Protein AF-A0A962S0R4-F1 (afdb_monomer)

Sequence (358 aa):
MTGMPSMLESCFTFRRIGAVIPLLILSFFHATGAAAAACLVPVAPTDLSACEQELQQNPRDIRLRRALTEALIGLGKRREAIKLLEAGLKLHPEDEQMQEMLKLQRSFLEEKAWAEKQRLSREESVTEKSDPRIRLNVIRCTKLKGEAALEACDEGLAALPGDVDLVLGKAEALLDMNRIVEAILLLREARASHASNTQFAEMVGRAEAKRKLLSGQCFTRRGAEALKACDIALLKGAADELRIQRRRADLLFEQNRAAEALAAHKAARRLKSAKTGADDGEVEESAVRERSAEAAAAPPKVAVAEPTPAKPAETVSEAESRIDGGQAKRGANAAAPSPVTAQVTRYSNAPLRPGITY

Secondary structure (DSSP, 8-state):
-------------------------------HHHHHHHHTSSS--S--HHHHHHHHHSTT-HHHHHHHHHHHHHTT-HHHHHHHHHHHHTT-TT-HHHHHHHHHHHHHHHHHHHHHHHHHHHHHT--GGG-HHHHHHHHHHHHS-THHHHHHHHHHHHHSTT-HHHHHHHHHHHHHTT-HHHHHHHHHHHHHH-TT-HHHHHHHHHHHHHHHHHHHHHHHS-HHHHHHHHHHH--TT-TTHHHHHHHHHHHHHHTT-HHHHHHHHHHHHHHHHHHHT----STTHHHHHHHHHHHHHSPP----PPPPPPP---------------------------------PPPPPPPPPTT---

Structure (mmCIF, N/CA/C/O backbone):
data_AF-A0A962S0R4-F1
#
_entry.id   AF-A0A962S0R4-F1
#
loop_
_atom_site.group_PDB
_atom_site.id
_atom_site.type_symbol
_atom_site.label_atom_id
_atom_site.label_alt_id
_atom_site.label_comp_id
_atom_site.label_asym_id
_atom_site.label_entity_id
_atom_site.label_seq_id
_atom_site.pdbx_PDB_ins_code
_atom_site.Cartn_x
_atom_site.Cartn_y
_atom_site.Cartn_z
_atom_site.occupancy
_atom_site.B_iso_or_equiv
_atom_site.auth_seq_id
_atom_site.auth_comp_id
_atom_site.auth_asym_id
_atom_site.auth_atom_id
_atom_site.pdbx_PDB_model_num
ATOM 1 N N . MET A 1 1 ? -89.971 -22.989 11.846 1.00 37.84 1 MET A N 1
ATOM 2 C CA . MET A 1 1 ? -89.788 -24.358 12.365 1.00 37.84 1 MET A CA 1
ATOM 3 C C . MET A 1 1 ? -89.361 -24.233 13.817 1.00 37.84 1 MET A C 1
ATOM 5 O O . MET A 1 1 ? -88.323 -23.638 14.048 1.00 37.84 1 MET A O 1
ATOM 9 N N . THR A 1 2 ? -90.242 -24.686 14.723 1.00 38.88 2 THR A N 1
ATOM 10 C CA . THR A 1 2 ? -90.012 -25.143 16.118 1.00 38.88 2 THR A CA 1
ATOM 11 C C . THR A 1 2 ? -89.135 -24.280 17.044 1.00 38.88 2 THR A C 1
ATOM 13 O O . THR A 1 2 ? -87.949 -24.140 16.799 1.00 38.88 2 THR A O 1
ATOM 16 N N . GLY A 1 3 ? -89.575 -23.747 18.184 1.00 35.06 3 GLY A N 1
ATOM 17 C CA . GLY A 1 3 ? -90.828 -23.848 18.928 1.00 35.06 3 GLY A CA 1
ATOM 18 C C . GLY A 1 3 ? -90.666 -23.089 20.262 1.00 35.06 3 GLY A C 1
ATOM 19 O O . GLY A 1 3 ? -89.616 -23.168 20.892 1.00 35.06 3 GLY A O 1
ATOM 20 N N . MET A 1 4 ? -91.691 -22.325 20.649 1.00 40.31 4 MET A N 1
ATOM 21 C CA . MET A 1 4 ? -91.996 -21.929 22.042 1.00 40.31 4 MET A CA 1
ATOM 22 C C . MET A 1 4 ? -92.458 -23.174 22.852 1.00 40.31 4 MET A C 1
ATOM 24 O O . MET A 1 4 ? -92.535 -24.235 22.222 1.00 40.31 4 MET A O 1
ATOM 28 N N . PRO A 1 5 ? -92.896 -23.124 24.142 1.00 56.38 5 PRO A N 1
ATOM 29 C CA . PRO A 1 5 ? -93.051 -22.030 25.142 1.00 56.38 5 PRO A CA 1
ATOM 30 C C . PRO A 1 5 ? -92.446 -22.433 26.531 1.00 56.38 5 PRO A C 1
ATOM 32 O O . PRO A 1 5 ? -91.819 -23.479 26.634 1.00 56.38 5 PRO A O 1
ATOM 35 N N . SER A 1 6 ? -92.504 -21.716 27.666 1.00 37.28 6 SER A N 1
ATOM 36 C CA . SER A 1 6 ? -93.664 -21.352 28.524 1.00 37.28 6 SER A CA 1
ATOM 37 C C . SER A 1 6 ? -93.079 -20.671 29.790 1.00 37.28 6 SER A C 1
ATOM 39 O O . SER A 1 6 ? -92.102 -21.183 30.326 1.00 37.28 6 SER A O 1
ATOM 41 N N . MET A 1 7 ? -93.430 -19.439 30.184 1.00 36.84 7 MET A N 1
ATOM 42 C CA . MET A 1 7 ? -94.617 -19.006 30.957 1.00 36.84 7 MET A CA 1
ATOM 43 C C . MET A 1 7 ? -94.772 -19.663 32.344 1.00 36.84 7 MET A C 1
ATOM 45 O O . MET A 1 7 ? -94.983 -20.870 32.410 1.00 36.84 7 MET A O 1
ATOM 49 N N . LEU A 1 8 ? -94.718 -18.823 33.397 1.00 40.09 8 LEU A N 1
ATOM 50 C CA . LEU A 1 8 ? -95.584 -18.728 34.604 1.00 40.09 8 LEU A CA 1
ATOM 51 C C . LEU A 1 8 ? -94.760 -18.136 35.772 1.00 40.09 8 LEU A C 1
ATOM 53 O O . LEU A 1 8 ? -93.790 -18.731 36.225 1.00 40.09 8 LEU A O 1
ATOM 57 N N . GLU A 1 9 ? -94.923 -16.856 36.121 1.00 36.78 9 GLU A N 1
ATOM 58 C CA . GLU A 1 9 ? -95.902 -16.344 37.106 1.00 36.78 9 GLU A CA 1
ATOM 59 C C . GLU A 1 9 ? -95.978 -17.161 38.403 1.00 36.78 9 GLU A C 1
ATOM 61 O O . GLU A 1 9 ? -96.514 -18.265 38.410 1.00 36.78 9 GLU A O 1
ATOM 66 N N . SER A 1 10 ? -95.565 -16.564 39.529 1.00 39.22 10 SER A N 1
ATOM 67 C CA . SER A 1 10 ? -96.501 -16.238 40.620 1.00 39.22 10 SER A CA 1
ATOM 68 C C . SER A 1 10 ? -95.822 -15.580 41.823 1.00 39.22 10 SER A C 1
ATOM 70 O O . SER A 1 10 ? -94.765 -15.988 42.299 1.00 39.22 10 SER A O 1
ATOM 72 N N . CYS A 1 11 ? -96.505 -14.544 42.304 1.00 39.56 11 CYS A N 1
ATOM 73 C CA . CYS A 1 11 ? -96.307 -13.793 43.532 1.00 39.56 11 CYS A CA 1
ATOM 74 C C . CYS A 1 11 ? -96.209 -14.662 44.794 1.00 39.56 11 CYS A C 1
ATOM 76 O O . CYS A 1 11 ? -96.983 -15.599 44.942 1.00 39.56 11 CYS A O 1
ATOM 78 N N . PHE A 1 12 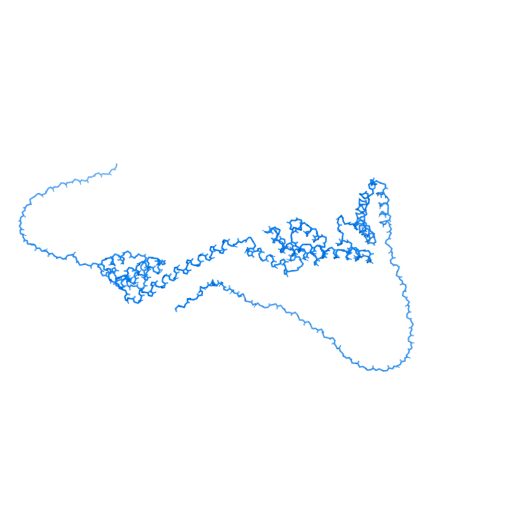? -95.435 -14.214 45.789 1.00 39.41 12 PHE A N 1
ATOM 79 C CA . PHE A 1 12 ? -95.902 -14.225 47.181 1.00 39.41 12 PHE A CA 1
ATOM 80 C C . PHE A 1 12 ? -95.287 -13.067 47.980 1.00 39.41 12 PHE A C 1
ATOM 82 O O . PHE A 1 12 ? -94.076 -12.933 48.133 1.00 39.41 12 PHE A O 1
ATOM 89 N N . THR A 1 13 ? -96.174 -12.205 48.463 1.00 40.22 13 THR A N 1
ATOM 90 C CA . THR A 1 13 ? -95.955 -11.132 49.438 1.00 40.22 13 THR A CA 1
ATOM 91 C C . THR A 1 13 ? -96.121 -11.649 50.877 1.00 40.22 13 THR A C 1
ATOM 93 O O . THR A 1 13 ? -96.712 -12.705 51.072 1.00 40.22 13 THR A O 1
ATOM 96 N N . PHE A 1 14 ? -95.740 -10.806 51.854 1.00 36.41 14 PHE A N 1
ATOM 97 C CA . PHE A 1 14 ? -95.964 -10.854 53.323 1.00 36.41 14 PHE A CA 1
ATOM 98 C C . PHE A 1 14 ? -94.894 -11.593 54.161 1.00 36.41 14 PHE A C 1
ATOM 100 O O . PHE A 1 14 ? -94.702 -12.787 54.008 1.00 36.41 14 PHE A O 1
ATOM 107 N N . ARG A 1 15 ? -94.061 -10.932 54.991 1.00 35.50 15 ARG A N 1
ATOM 108 C CA . ARG A 1 15 ? -94.265 -10.064 56.193 1.00 35.50 15 ARG A CA 1
ATOM 109 C C . ARG A 1 15 ? -94.277 -10.864 57.509 1.00 35.50 15 ARG A C 1
ATOM 111 O O . ARG A 1 15 ? -95.266 -11.526 57.793 1.00 35.50 15 ARG A O 1
ATOM 118 N N . ARG A 1 16 ? -93.243 -10.656 58.347 1.00 38.72 16 ARG A N 1
ATOM 119 C CA . ARG A 1 16 ? -93.225 -10.476 59.834 1.00 38.72 16 ARG A CA 1
ATOM 120 C C . ARG A 1 16 ? -91.766 -10.597 60.323 1.00 38.72 16 ARG A C 1
ATOM 122 O O . ARG A 1 16 ? -91.127 -11.598 60.054 1.00 38.72 16 ARG A O 1
ATOM 129 N N . ILE A 1 17 ? -91.117 -9.506 60.746 1.00 42.06 17 ILE A N 1
ATOM 130 C CA . ILE A 1 17 ? -90.993 -8.997 62.133 1.00 42.06 17 ILE A CA 1
ATOM 131 C C . ILE A 1 17 ? -90.463 -10.053 63.118 1.00 42.06 17 ILE A C 1
ATOM 133 O O . ILE A 1 17 ? -91.201 -10.969 63.468 1.00 42.06 17 ILE A O 1
ATOM 137 N N . GLY A 1 18 ? -89.257 -9.824 63.657 1.00 33.34 18 GLY A N 1
ATOM 138 C CA . GLY A 1 18 ? -88.842 -10.369 64.954 1.00 33.34 18 GLY A CA 1
ATOM 139 C C . GLY A 1 18 ? -87.328 -10.503 65.174 1.00 33.34 18 GLY A C 1
ATOM 140 O O . GLY A 1 18 ? -86.702 -11.328 64.530 1.00 33.34 18 GLY A O 1
ATOM 141 N N . ALA A 1 19 ? -86.817 -9.767 66.171 1.00 39.19 19 ALA A N 1
ATOM 142 C CA . ALA A 1 19 ? -85.624 -10.047 66.995 1.00 39.19 19 ALA A CA 1
ATOM 143 C C . ALA A 1 19 ? -84.208 -9.631 66.514 1.00 39.19 19 ALA A C 1
ATOM 145 O O . ALA A 1 19 ? -83.465 -10.384 65.899 1.00 39.19 19 ALA A O 1
ATOM 146 N N . VAL A 1 20 ? -83.843 -8.395 66.888 1.00 41.50 20 VAL A N 1
ATOM 147 C CA . VAL A 1 20 ? -82.690 -7.988 67.732 1.00 41.50 20 VAL A CA 1
ATOM 148 C C . VAL A 1 20 ? -81.574 -9.034 67.964 1.00 41.50 20 VAL A C 1
ATOM 150 O O . VAL A 1 20 ? -81.829 -10.063 68.578 1.00 41.50 20 VAL A O 1
ATOM 153 N N . ILE A 1 21 ? -80.325 -8.705 67.594 1.00 46.06 21 ILE A N 1
ATOM 154 C CA . ILE A 1 21 ? -79.133 -8.491 68.465 1.00 46.06 21 ILE A CA 1
ATOM 155 C C . ILE A 1 21 ? -77.875 -8.343 67.566 1.00 46.06 21 ILE A C 1
ATOM 157 O O . ILE A 1 21 ? -77.741 -9.078 66.588 1.00 46.06 21 ILE A O 1
ATOM 161 N N . PRO A 1 22 ? -76.964 -7.386 67.850 1.00 53.72 22 PRO A N 1
ATOM 162 C CA . PRO A 1 22 ? -75.839 -7.037 66.986 1.00 53.72 22 PRO A CA 1
ATOM 163 C C . PRO A 1 22 ? -74.584 -7.861 67.315 1.00 53.72 22 PRO A C 1
ATOM 165 O O . PRO A 1 22 ? -74.306 -8.123 68.484 1.00 53.72 22 PRO A O 1
ATOM 168 N N . LEU A 1 23 ? -73.776 -8.196 66.305 1.00 41.12 23 LEU A N 1
ATOM 169 C CA . LEU A 1 23 ? -72.390 -8.613 66.522 1.00 41.12 23 LEU A CA 1
ATOM 170 C C . LEU A 1 23 ? -71.462 -7.852 65.574 1.00 41.12 23 LEU A C 1
ATOM 172 O O . LEU A 1 23 ? -71.378 -8.084 64.372 1.00 41.12 23 LEU A O 1
ATOM 176 N N . LEU A 1 24 ? -70.840 -6.861 66.189 1.00 42.31 24 LEU A N 1
ATOM 177 C CA . LEU A 1 24 ? -69.712 -6.075 65.738 1.00 42.31 24 LEU A CA 1
ATOM 178 C C . LEU A 1 24 ? -68.465 -6.984 65.635 1.00 42.31 24 LEU A C 1
ATOM 180 O O . LEU A 1 24 ? -68.287 -7.860 66.477 1.00 42.31 24 LEU A O 1
ATOM 184 N N . ILE A 1 25 ? -67.572 -6.638 64.695 1.00 44.31 25 ILE A N 1
ATOM 185 C CA . ILE A 1 25 ? -66.098 -6.759 64.777 1.00 44.31 25 ILE A CA 1
ATOM 186 C C . ILE A 1 25 ? -65.415 -7.970 64.084 1.00 44.31 25 ILE A C 1
ATOM 188 O O . ILE A 1 25 ? -65.692 -9.132 64.353 1.00 44.31 25 ILE A O 1
ATOM 192 N N . LEU A 1 26 ? -64.402 -7.598 63.276 1.00 43.16 26 LEU A N 1
ATOM 193 C CA . LEU A 1 26 ? -63.237 -8.347 62.759 1.00 43.16 26 LEU A CA 1
ATOM 194 C C . LEU A 1 26 ? -63.394 -9.231 61.509 1.00 43.16 26 LEU A C 1
ATOM 196 O O . LEU A 1 26 ? -63.231 -10.444 61.546 1.00 43.16 26 LEU A O 1
ATOM 200 N N . SER A 1 27 ? -63.461 -8.579 60.348 1.00 39.69 27 SER A N 1
ATOM 201 C CA . SER A 1 27 ? -62.876 -9.107 59.104 1.00 39.69 27 SER A CA 1
ATOM 202 C C . SER A 1 27 ? -61.879 -8.108 58.499 1.00 39.69 27 SER A C 1
ATOM 204 O O . SER A 1 27 ? -61.962 -7.736 57.335 1.00 39.69 27 SER A O 1
ATOM 206 N N . PHE A 1 28 ? -60.931 -7.665 59.331 1.00 41.88 28 PHE A N 1
ATOM 207 C CA . PHE A 1 28 ? -59.670 -7.023 58.933 1.00 41.88 28 PHE A CA 1
ATOM 208 C C . PHE A 1 28 ? -58.510 -7.834 59.537 1.00 41.88 28 PHE A C 1
ATOM 210 O O . PHE A 1 28 ? -57.736 -7.363 60.364 1.00 41.88 28 PHE A O 1
ATOM 217 N N . PHE A 1 29 ? -58.419 -9.111 59.166 1.00 37.59 29 PHE A N 1
ATOM 218 C CA . PHE A 1 29 ? -57.223 -9.920 59.401 1.00 37.59 29 PHE A CA 1
ATOM 219 C C . PHE A 1 29 ? -56.475 -10.085 58.074 1.00 37.59 29 PHE A C 1
ATOM 221 O O . PHE A 1 29 ? -56.687 -11.022 57.316 1.00 37.59 29 PHE A O 1
ATOM 228 N N . HIS A 1 30 ? -55.677 -9.057 57.781 1.00 41.19 30 HIS A N 1
ATOM 229 C CA . HIS A 1 30 ? -54.310 -9.112 57.262 1.00 41.19 30 HIS A CA 1
ATOM 230 C C . HIS A 1 30 ? -53.942 -10.280 56.328 1.00 41.19 30 HIS A C 1
ATOM 232 O O . HIS A 1 30 ? -53.403 -11.298 56.754 1.00 41.19 30 HIS A O 1
ATOM 238 N N . ALA A 1 31 ? -54.072 -10.039 55.021 1.00 38.47 31 ALA A N 1
ATOM 239 C CA . ALA A 1 31 ? -53.301 -10.728 53.981 1.00 38.47 31 ALA A CA 1
ATOM 240 C C . ALA A 1 31 ? -51.869 -10.150 53.817 1.00 38.47 31 ALA A C 1
ATOM 242 O O . ALA A 1 31 ? -51.233 -10.359 52.788 1.00 38.47 31 ALA A O 1
ATOM 243 N N . THR A 1 32 ? -51.343 -9.421 54.810 1.00 51.59 32 THR A N 1
ATOM 244 C CA . THR A 1 32 ? -50.041 -8.723 54.733 1.00 51.59 32 THR A CA 1
ATOM 245 C C . THR A 1 32 ? -48.830 -9.658 54.887 1.00 51.59 32 THR A C 1
ATOM 247 O O . THR A 1 32 ? -47.706 -9.284 54.579 1.00 51.59 32 THR A O 1
ATOM 250 N N . GLY A 1 33 ? -49.027 -10.918 55.299 1.00 50.91 33 GLY A N 1
ATOM 251 C CA . GLY A 1 33 ? -47.917 -11.863 55.501 1.00 50.91 33 GLY A CA 1
ATOM 252 C C . GLY A 1 33 ? -47.385 -12.537 54.228 1.00 50.91 33 GLY A C 1
ATOM 253 O O . GLY A 1 33 ? -46.192 -12.815 54.130 1.00 50.91 33 GLY A O 1
ATOM 254 N N . ALA A 1 34 ? -48.246 -12.809 53.240 1.00 54.06 34 ALA A N 1
ATOM 255 C CA . ALA A 1 34 ? -47.869 -13.610 52.068 1.00 54.06 34 ALA A CA 1
ATOM 256 C C . ALA A 1 34 ? -47.053 -12.813 51.034 1.00 54.06 34 ALA A C 1
ATOM 258 O O . ALA A 1 34 ? -46.120 -13.350 50.437 1.00 54.06 34 ALA A O 1
ATOM 259 N N . ALA A 1 35 ? -47.370 -11.526 50.859 1.00 53.50 35 ALA A N 1
ATOM 260 C CA . ALA A 1 35 ? -46.649 -10.633 49.953 1.00 53.50 35 ALA A CA 1
ATOM 261 C C . ALA A 1 35 ? -45.226 -10.344 50.457 1.00 53.50 35 ALA A C 1
ATOM 263 O O . ALA A 1 35 ? -44.274 -10.503 49.700 1.00 53.50 35 ALA A O 1
ATOM 264 N N . ALA A 1 36 ? -45.062 -10.027 51.749 1.00 53.00 36 ALA A N 1
ATOM 265 C CA . ALA A 1 36 ? -43.751 -9.820 52.369 1.00 53.00 36 ALA A CA 1
ATOM 266 C C . ALA A 1 36 ? -42.856 -11.068 52.268 1.00 53.00 36 ALA A C 1
ATOM 268 O O . ALA A 1 36 ? -41.662 -10.961 51.985 1.00 53.00 36 ALA A O 1
ATOM 269 N N . ALA A 1 37 ? -43.438 -12.262 52.441 1.00 61.69 37 ALA A N 1
ATOM 270 C CA . ALA A 1 37 ? -42.716 -13.523 52.320 1.00 61.69 37 ALA A CA 1
ATOM 271 C C . ALA A 1 37 ? -42.181 -13.757 50.899 1.00 61.69 37 ALA A C 1
ATOM 273 O O . ALA A 1 37 ? -41.051 -14.210 50.762 1.00 61.69 37 ALA A O 1
ATOM 274 N N . ALA A 1 38 ? -42.935 -13.400 49.853 1.00 63.91 38 ALA A N 1
ATOM 275 C CA . ALA A 1 38 ? -42.510 -13.565 48.459 1.00 63.91 38 ALA A CA 1
ATOM 276 C C . ALA A 1 38 ? -41.279 -12.714 48.099 1.00 63.91 38 ALA A C 1
ATOM 278 O O . ALA A 1 38 ? -40.468 -13.117 47.269 1.00 63.91 38 ALA A O 1
ATOM 279 N N . CYS A 1 39 ? -41.112 -11.565 48.755 1.00 63.72 39 CYS A N 1
ATOM 280 C CA . CYS A 1 39 ? -39.977 -10.666 48.551 1.00 63.72 39 CYS A CA 1
ATOM 281 C C . CYS A 1 39 ? -38.719 -11.121 49.298 1.00 63.72 39 CYS A C 1
ATOM 283 O O . CYS A 1 39 ? -37.629 -10.697 48.946 1.00 63.72 39 CYS A O 1
ATOM 285 N N . LEU A 1 40 ? -38.864 -11.962 50.328 1.00 66.94 40 LEU A N 1
ATOM 286 C CA . LEU A 1 40 ? -37.775 -12.465 51.175 1.00 66.94 40 LEU A CA 1
ATOM 287 C C . LEU A 1 40 ? -37.187 -13.797 50.667 1.00 66.94 40 LEU A C 1
ATOM 289 O O . LEU A 1 40 ? -36.303 -14.367 51.308 1.00 66.94 40 LEU A O 1
ATOM 293 N N . VAL A 1 41 ? -37.678 -14.308 49.533 1.00 66.50 41 VAL A N 1
ATOM 294 C CA . VAL A 1 41 ? -37.184 -15.531 48.885 1.00 66.50 41 VAL A CA 1
ATOM 295 C C . VAL A 1 41 ? -36.052 -15.170 47.907 1.00 66.50 41 VAL A C 1
ATOM 297 O O . VAL A 1 41 ? -36.153 -14.171 47.200 1.00 66.50 41 VAL A O 1
ATOM 300 N N . PRO A 1 42 ? -34.983 -15.986 47.802 1.00 55.66 42 PRO A N 1
ATOM 301 C CA . PRO A 1 42 ? -33.803 -15.691 46.976 1.00 55.66 42 PRO A CA 1
ATOM 302 C C . PRO A 1 42 ? -34.044 -15.613 45.457 1.00 55.66 42 PRO A C 1
ATOM 304 O O . PRO A 1 42 ? -33.137 -15.235 44.718 1.00 55.66 42 PRO A O 1
ATOM 307 N N . VAL A 1 43 ? -35.238 -15.964 44.967 1.00 58.41 43 VAL A N 1
ATOM 308 C CA . VAL A 1 43 ? -35.616 -15.790 43.559 1.00 58.41 43 VAL A CA 1
ATOM 309 C C . VAL A 1 43 ? -36.552 -14.596 43.466 1.00 58.41 43 VAL A C 1
ATOM 311 O O . VAL A 1 43 ? -37.714 -14.678 43.858 1.00 58.41 43 VAL A O 1
ATOM 314 N N . ALA A 1 44 ? -36.027 -13.490 42.945 1.00 59.09 44 ALA A N 1
ATOM 315 C CA . ALA A 1 44 ? -36.781 -12.262 42.755 1.00 59.09 44 ALA A CA 1
ATOM 316 C C . ALA A 1 44 ? -38.011 -12.507 41.857 1.00 59.09 44 ALA A C 1
ATOM 318 O O . ALA A 1 44 ? -37.845 -13.003 40.735 1.00 59.09 44 ALA A O 1
ATOM 319 N N . PRO A 1 45 ? -39.231 -12.157 42.299 1.00 66.38 45 PRO A N 1
ATOM 320 C CA . PRO A 1 45 ? -40.390 -12.193 41.422 1.00 66.38 45 PRO A CA 1
ATOM 321 C C . PRO A 1 45 ? -40.220 -11.163 40.293 1.00 66.38 45 PRO A C 1
ATOM 323 O O . PRO A 1 45 ? -39.609 -10.108 40.469 1.00 66.38 45 PRO A O 1
ATOM 326 N N . THR A 1 46 ? -40.742 -11.473 39.104 1.00 67.44 46 THR A N 1
ATOM 327 C CA . THR A 1 46 ? -40.703 -10.565 37.941 1.00 67.44 46 THR A CA 1
ATOM 328 C C . THR A 1 46 ? -41.549 -9.310 38.153 1.00 67.44 46 THR A C 1
ATOM 330 O O . THR A 1 46 ? -41.260 -8.267 37.564 1.00 67.44 46 THR A O 1
ATOM 333 N N . ASP A 1 47 ? -42.567 -9.410 39.006 1.00 80.81 47 ASP A N 1
ATOM 334 C CA . ASP A 1 47 ? -43.388 -8.305 39.480 1.00 80.81 47 ASP A CA 1
ATOM 335 C C . ASP A 1 47 ? -43.081 -8.027 40.956 1.00 80.81 47 ASP A C 1
ATOM 337 O O . ASP A 1 47 ? -43.198 -8.904 41.812 1.00 80.81 47 ASP A O 1
ATOM 341 N N . LEU A 1 48 ? -42.669 -6.791 41.236 1.00 85.62 48 LEU A N 1
ATOM 342 C CA . LEU A 1 48 ? -42.281 -6.317 42.562 1.00 85.62 48 LEU A CA 1
ATOM 343 C C . LEU A 1 48 ? -43.348 -5.419 43.205 1.00 85.62 48 LEU A C 1
ATOM 345 O O . LEU A 1 48 ? -43.149 -4.950 44.323 1.00 85.62 48 LEU A O 1
ATOM 349 N N . SER A 1 49 ? -44.489 -5.207 42.542 1.00 84.88 49 SER A N 1
ATOM 350 C CA . SER A 1 49 ? -45.550 -4.293 42.986 1.00 84.88 49 SER A CA 1
ATOM 351 C C . SER A 1 49 ? -46.078 -4.610 44.390 1.00 84.88 49 SER A C 1
ATOM 353 O O . SER A 1 49 ? -46.269 -3.705 45.201 1.00 84.88 49 SER A O 1
ATOM 355 N N . ALA A 1 50 ? -46.237 -5.893 44.725 1.00 83.75 50 ALA A N 1
ATOM 356 C CA . ALA A 1 50 ? -46.665 -6.326 46.055 1.00 83.75 50 ALA A CA 1
ATOM 357 C C . ALA A 1 50 ? -45.627 -5.984 47.145 1.00 83.75 50 ALA A C 1
ATOM 359 O O . ALA A 1 50 ? -45.992 -5.543 48.234 1.00 83.75 50 ALA A O 1
ATOM 360 N N . CYS A 1 51 ? -44.333 -6.122 46.834 1.00 85.38 51 CYS A N 1
ATOM 361 C CA . CYS A 1 51 ? -43.230 -5.742 47.720 1.00 85.38 51 CYS A CA 1
ATOM 362 C C . CYS A 1 51 ? -43.162 -4.225 47.922 1.00 85.38 51 CYS A C 1
ATOM 364 O O . CYS A 1 51 ? -42.928 -3.745 49.030 1.00 85.38 51 CYS A O 1
ATOM 366 N N . GLU A 1 52 ? -43.365 -3.464 46.845 1.00 89.12 52 GLU A N 1
ATOM 367 C CA . GLU A 1 52 ? -43.398 -2.003 46.872 1.00 89.12 52 GLU A CA 1
ATOM 368 C C . GLU A 1 52 ? -44.568 -1.491 47.715 1.00 89.12 52 GLU A C 1
ATOM 370 O O . GLU A 1 52 ? -44.387 -0.592 48.536 1.00 89.12 52 GLU A O 1
ATOM 375 N N . GLN A 1 53 ? -45.753 -2.084 47.553 1.00 89.06 53 GLN A N 1
ATOM 376 C CA . GLN A 1 53 ? -46.948 -1.723 48.310 1.00 89.06 53 GLN A CA 1
ATOM 377 C C . GLN A 1 53 ? -46.797 -2.040 49.802 1.00 89.06 53 GLN A C 1
ATOM 379 O O . GLN A 1 53 ? -47.160 -1.219 50.644 1.00 89.06 53 GLN A O 1
ATOM 384 N N . GLU A 1 54 ? -46.225 -3.192 50.147 1.00 86.75 54 GLU A N 1
ATOM 385 C CA . GLU A 1 54 ? -45.947 -3.546 51.541 1.00 86.75 54 GLU A CA 1
ATOM 386 C C . GLU A 1 54 ? -44.919 -2.587 52.162 1.00 86.75 54 GLU A C 1
ATOM 388 O O . GLU A 1 54 ? -45.104 -2.094 53.275 1.00 86.75 54 GLU A O 1
ATOM 393 N N . LEU A 1 55 ? -43.875 -2.217 51.416 1.00 89.56 55 LEU A N 1
ATOM 394 C CA . LEU A 1 55 ? -42.889 -1.249 51.892 1.00 89.56 55 LEU A CA 1
ATOM 395 C C . LEU A 1 55 ? -43.477 0.164 52.049 1.00 89.56 55 LEU A C 1
ATOM 397 O O . LEU A 1 55 ? -43.011 0.926 52.892 1.00 89.56 55 LEU A O 1
ATOM 401 N N . GLN A 1 56 ? -44.505 0.534 51.280 1.00 89.31 56 GLN A N 1
ATOM 402 C CA . GLN A 1 56 ? -45.244 1.783 51.504 1.00 89.31 56 GLN A CA 1
ATOM 403 C C . GLN A 1 56 ? -46.030 1.757 52.819 1.00 89.31 56 GLN A C 1
ATOM 405 O O . GLN A 1 56 ? -46.091 2.776 53.507 1.00 89.31 56 GLN A O 1
ATOM 410 N N . GLN A 1 57 ? -46.608 0.607 53.177 1.00 89.81 57 GLN A N 1
ATOM 411 C CA . GLN A 1 57 ? -47.320 0.425 54.446 1.00 89.81 57 GLN A CA 1
ATOM 412 C C . GLN A 1 57 ? -46.352 0.392 55.633 1.00 89.81 57 GLN A C 1
ATOM 414 O O . GLN A 1 57 ? -46.652 0.958 56.683 1.00 89.81 57 GLN A O 1
ATOM 419 N N . ASN A 1 58 ? -45.161 -0.182 55.437 1.00 87.62 58 ASN A N 1
ATOM 420 C CA . ASN A 1 58 ? -44.121 -0.320 56.453 1.00 87.62 58 ASN A CA 1
ATOM 421 C C . ASN A 1 58 ? -42.766 0.281 56.002 1.00 87.62 58 ASN A C 1
ATOM 423 O O . ASN A 1 58 ? -41.796 -0.454 55.806 1.00 87.62 58 ASN A O 1
ATOM 427 N N . PRO A 1 59 ? -42.618 1.624 55.902 1.00 88.75 59 PRO A N 1
ATOM 428 C CA . PRO A 1 59 ? -41.435 2.260 55.294 1.00 88.75 59 PRO A CA 1
ATOM 429 C C . PRO A 1 59 ? -40.097 1.981 55.986 1.00 88.75 59 PRO A C 1
ATOM 431 O O . PRO A 1 59 ? -39.039 2.116 55.359 1.00 88.75 59 PRO A O 1
ATOM 434 N N . ARG A 1 60 ? -40.146 1.625 57.276 1.00 89.38 60 ARG A N 1
ATOM 435 C CA . ARG A 1 60 ? -38.982 1.321 58.119 1.00 89.38 60 ARG A CA 1
ATOM 436 C C . ARG A 1 60 ? -38.568 -0.153 58.088 1.00 89.38 60 ARG A C 1
ATOM 438 O O . ARG A 1 60 ? -37.567 -0.469 58.727 1.00 89.38 60 ARG A O 1
ATOM 445 N N . ASP A 1 61 ? -39.269 -1.032 57.368 1.00 90.00 61 ASP A N 1
ATOM 446 C CA . ASP A 1 61 ? -38.848 -2.430 57.234 1.00 90.00 61 ASP A CA 1
ATOM 447 C C . ASP A 1 61 ? -37.563 -2.531 56.399 1.00 90.00 61 ASP A C 1
ATOM 449 O O . ASP A 1 61 ? -37.548 -2.410 55.170 1.00 90.00 61 ASP A O 1
ATOM 453 N N . ILE A 1 62 ? -36.455 -2.738 57.107 1.00 87.94 62 ILE A N 1
ATOM 454 C CA . ILE A 1 62 ? -35.117 -2.786 56.527 1.00 87.94 62 ILE A CA 1
ATOM 455 C C . ILE A 1 62 ? -34.870 -4.078 55.743 1.00 87.94 62 ILE A C 1
ATOM 457 O O . ILE A 1 62 ? -34.161 -4.067 54.735 1.00 87.94 62 ILE A O 1
ATOM 461 N N . ARG A 1 63 ? -35.488 -5.190 56.167 1.00 88.31 63 ARG A N 1
ATOM 462 C CA . ARG A 1 63 ? -35.320 -6.502 55.530 1.00 88.31 63 ARG A CA 1
ATOM 463 C C . ARG A 1 63 ? -36.036 -6.519 54.192 1.00 88.31 63 ARG A C 1
ATOM 465 O O . ARG A 1 63 ? -35.432 -6.885 53.186 1.00 88.31 63 ARG A O 1
ATOM 472 N N . LEU A 1 64 ? -37.282 -6.049 54.175 1.00 88.38 64 LEU A N 1
ATOM 473 C CA . LEU A 1 64 ? -38.068 -5.936 52.952 1.00 88.38 64 LEU A CA 1
ATOM 474 C C . LEU A 1 64 ? -37.405 -4.988 51.946 1.00 88.38 64 LEU A C 1
ATOM 476 O O . LEU A 1 64 ? -37.288 -5.315 50.766 1.00 88.38 64 LEU A O 1
ATOM 480 N N . ARG A 1 65 ? -36.905 -3.837 52.410 1.00 91.56 65 ARG A N 1
ATOM 481 C CA . ARG A 1 65 ? -36.211 -2.871 51.549 1.00 91.56 65 ARG A CA 1
ATOM 482 C C . ARG A 1 65 ? -34.963 -3.457 50.896 1.00 91.56 65 ARG A C 1
ATOM 484 O O . ARG A 1 65 ? -34.739 -3.234 49.704 1.00 91.56 65 ARG A O 1
ATOM 491 N N . ARG A 1 66 ? -34.149 -4.195 51.653 1.00 89.69 66 ARG A N 1
ATOM 492 C CA . ARG A 1 66 ? -32.957 -4.863 51.117 1.00 89.69 66 ARG A CA 1
ATOM 493 C C . ARG A 1 66 ? -33.320 -5.921 50.086 1.00 89.69 66 ARG A C 1
ATOM 495 O O . ARG A 1 66 ? -32.774 -5.887 48.990 1.00 89.69 66 ARG A O 1
ATOM 502 N N . ALA A 1 67 ? -34.285 -6.780 50.394 1.00 88.88 67 ALA A N 1
ATOM 503 C CA . ALA A 1 67 ? -34.685 -7.845 49.484 1.00 88.88 67 ALA A CA 1
ATOM 504 C C . ALA A 1 67 ? -35.283 -7.291 48.174 1.00 88.88 67 ALA A C 1
ATOM 506 O O . ALA A 1 67 ? -34.921 -7.723 47.081 1.00 88.88 67 ALA A O 1
ATOM 507 N N . LEU A 1 68 ? -36.092 -6.227 48.259 1.00 90.38 68 LEU A N 1
ATOM 508 C CA . LEU A 1 68 ? -36.580 -5.498 47.085 1.00 90.38 68 LEU A CA 1
ATOM 509 C C . LEU A 1 68 ? -35.436 -4.846 46.287 1.00 90.38 68 LEU A C 1
ATOM 511 O O . LEU A 1 68 ? -35.442 -4.855 45.057 1.00 90.38 68 LEU A O 1
ATOM 515 N N . THR A 1 69 ? -34.425 -4.304 46.969 1.00 92.31 69 THR A N 1
ATOM 516 C CA . THR A 1 69 ? -33.234 -3.749 46.313 1.00 92.31 69 THR A CA 1
ATOM 517 C C . THR A 1 69 ? -32.464 -4.830 45.552 1.00 92.31 69 THR A C 1
ATOM 519 O O . THR A 1 69 ? -32.102 -4.620 44.395 1.00 92.31 69 THR A O 1
ATOM 522 N N . GLU A 1 70 ? -32.223 -5.986 46.170 1.00 90.81 70 GLU A N 1
ATOM 523 C CA . GLU A 1 70 ? -31.553 -7.131 45.543 1.00 90.81 70 GLU A CA 1
ATOM 524 C C . GLU A 1 70 ? -32.333 -7.626 44.318 1.00 90.81 70 GLU A C 1
ATOM 526 O O . GLU A 1 70 ? -31.741 -7.839 43.256 1.00 90.81 70 GLU A O 1
ATOM 531 N N . ALA A 1 71 ? -33.663 -7.691 44.413 1.00 89.31 71 ALA A N 1
ATOM 532 C CA . ALA A 1 71 ? -34.532 -8.022 43.291 1.00 89.31 71 ALA A CA 1
ATOM 533 C C . ALA A 1 71 ? -34.418 -7.014 42.134 1.00 89.31 71 ALA A C 1
ATOM 535 O O . ALA A 1 71 ? -34.228 -7.406 40.981 1.00 89.31 71 ALA A O 1
ATOM 536 N N . LEU A 1 72 ? -34.447 -5.709 42.424 1.00 91.38 72 LEU A N 1
ATOM 537 C CA . LEU A 1 72 ? -34.255 -4.660 41.416 1.00 91.38 72 LEU A CA 1
ATOM 538 C C . LEU A 1 72 ? -32.873 -4.745 40.752 1.00 91.38 72 LEU A C 1
ATOM 540 O O . LEU A 1 72 ? -32.754 -4.533 39.543 1.00 91.38 72 LEU A O 1
ATOM 544 N N . ILE A 1 73 ? -31.827 -5.076 41.515 1.00 91.12 73 ILE A N 1
ATOM 545 C CA . ILE A 1 73 ? -30.478 -5.306 40.980 1.00 91.12 73 ILE A CA 1
ATOM 546 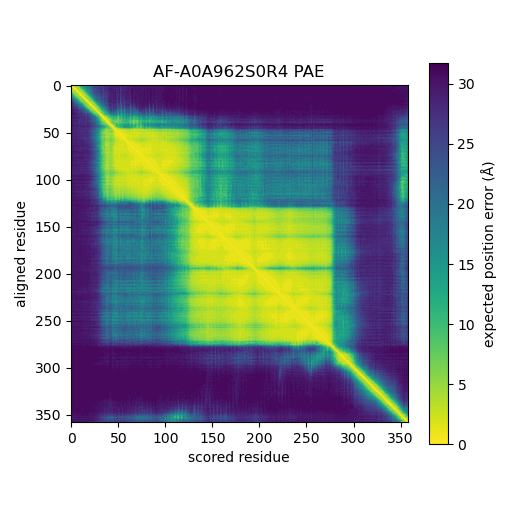C C . ILE A 1 73 ? -30.474 -6.523 40.046 1.00 91.12 73 ILE A C 1
ATOM 548 O O . ILE A 1 73 ? -29.930 -6.422 38.943 1.00 91.12 73 ILE A O 1
ATOM 552 N N . GLY A 1 74 ? -31.102 -7.632 40.452 1.00 88.31 74 GLY A N 1
ATOM 553 C CA . GLY A 1 74 ? -31.235 -8.854 39.652 1.00 88.31 74 GLY A CA 1
ATOM 554 C C . GLY A 1 74 ? -31.986 -8.637 38.334 1.00 88.31 74 GLY A C 1
ATOM 555 O O . GLY A 1 74 ? -31.591 -9.175 37.304 1.00 88.31 74 GLY A O 1
ATOM 556 N N . LEU A 1 75 ? -32.995 -7.761 38.332 1.00 89.38 75 LEU A N 1
ATOM 557 C CA . LEU A 1 75 ? -33.728 -7.335 37.131 1.00 89.38 75 LEU A CA 1
ATOM 558 C C . LEU A 1 75 ? -32.981 -6.279 36.288 1.00 89.38 75 LEU A C 1
ATOM 560 O O . LEU A 1 75 ? -33.510 -5.788 35.292 1.00 89.38 75 LEU A O 1
ATOM 564 N N . GLY A 1 76 ? -31.771 -5.870 36.684 1.00 90.44 76 GLY A N 1
ATOM 565 C CA . GLY A 1 76 ? -30.983 -4.842 35.994 1.00 90.44 76 GLY A CA 1
ATOM 566 C C . GLY A 1 76 ? -31.456 -3.399 36.227 1.00 90.44 76 GLY A C 1
ATOM 567 O O . GLY A 1 76 ? -30.845 -2.458 35.709 1.00 90.44 76 GLY A O 1
ATOM 568 N N . LYS A 1 77 ? -32.481 -3.184 37.058 1.00 93.44 77 LYS A N 1
ATOM 569 C CA . LYS A 1 77 ? -33.070 -1.877 37.402 1.00 93.44 77 LYS A CA 1
ATOM 570 C C . LYS A 1 77 ? -32.264 -1.130 38.477 1.00 93.44 77 LYS A C 1
ATOM 572 O O . LYS A 1 77 ? -32.796 -0.609 39.455 1.00 93.44 77 LYS A O 1
ATOM 577 N N . ARG A 1 78 ? -30.943 -1.014 38.296 1.00 95.00 78 ARG A N 1
ATOM 578 C CA . ARG A 1 78 ? -30.023 -0.453 39.315 1.00 95.00 78 ARG A CA 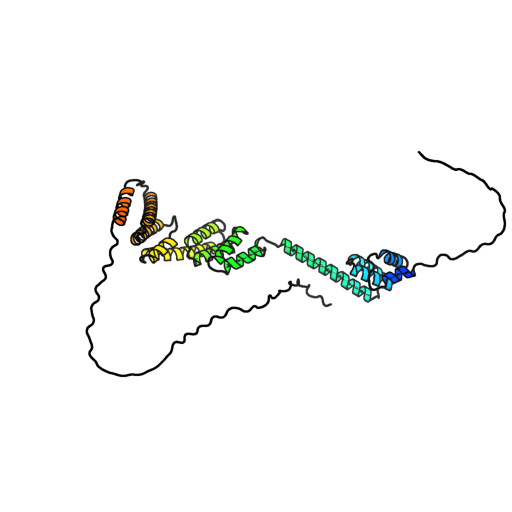1
ATOM 579 C C . ARG A 1 78 ? -30.313 0.996 39.715 1.00 95.00 78 ARG A C 1
ATOM 581 O O . ARG A 1 78 ? -30.070 1.365 40.856 1.00 95.00 78 ARG A O 1
ATOM 588 N N . ARG A 1 79 ? -30.846 1.827 38.810 1.00 96.25 79 ARG A N 1
ATOM 589 C CA . ARG A 1 79 ? -31.225 3.215 39.146 1.00 96.25 79 ARG A CA 1
ATOM 590 C C . ARG A 1 79 ? -32.378 3.269 40.150 1.00 96.25 79 ARG A C 1
ATOM 592 O O . ARG A 1 79 ? -32.379 4.133 41.018 1.00 96.25 79 ARG A O 1
ATOM 599 N N . GLU A 1 80 ? -33.343 2.362 40.031 1.00 95.00 80 GLU A N 1
ATOM 600 C CA . GLU A 1 80 ? -34.458 2.239 40.976 1.00 95.00 80 GLU A CA 1
ATOM 601 C C . GLU A 1 80 ? -33.960 1.680 42.313 1.00 95.00 80 GLU A C 1
ATOM 603 O O . GLU A 1 80 ? -34.270 2.246 43.358 1.00 95.00 80 GLU A O 1
ATOM 608 N N . ALA A 1 81 ? -33.080 0.671 42.274 1.00 95.19 81 ALA A N 1
ATOM 609 C CA . ALA A 1 81 ? -32.417 0.132 43.463 1.00 95.19 81 ALA A CA 1
ATOM 610 C C . ALA A 1 81 ? -31.649 1.211 44.255 1.00 95.19 81 ALA A C 1
ATOM 612 O O . ALA A 1 81 ? -31.769 1.291 45.473 1.00 95.19 81 ALA A O 1
ATOM 613 N N . ILE A 1 82 ? -30.907 2.095 43.575 1.00 97.62 82 ILE A N 1
ATOM 614 C CA . ILE A 1 82 ? -30.194 3.217 44.213 1.00 97.62 82 ILE A CA 1
ATOM 615 C C . ILE A 1 82 ? -31.162 4.168 44.920 1.00 97.62 82 ILE A C 1
ATOM 617 O O . ILE A 1 82 ? -30.928 4.510 46.074 1.00 97.62 82 ILE A O 1
ATOM 621 N N . LYS A 1 83 ? -32.266 4.563 44.271 1.00 96.88 83 LYS A N 1
ATOM 622 C CA . LYS A 1 83 ? -33.282 5.426 44.901 1.00 96.88 83 LYS A CA 1
ATOM 623 C C . LYS A 1 83 ? -33.872 4.772 46.150 1.00 96.88 83 LYS A C 1
ATOM 625 O O . LYS A 1 83 ? -34.108 5.444 47.153 1.00 96.88 83 LYS A O 1
ATOM 630 N N . LEU A 1 84 ? -34.103 3.461 46.086 1.00 95.19 84 LEU A N 1
ATOM 631 C CA . LEU A 1 84 ? -34.648 2.686 47.192 1.00 95.19 84 LEU A CA 1
ATOM 632 C C . LEU A 1 84 ? -33.680 2.618 48.384 1.00 95.19 84 LEU A C 1
ATOM 634 O O . LEU A 1 84 ? -34.114 2.798 49.526 1.00 95.19 84 LEU A O 1
ATOM 638 N N . LEU A 1 85 ? -32.386 2.427 48.113 1.00 95.81 85 LEU A N 1
ATOM 639 C CA . LEU A 1 85 ? -31.302 2.463 49.098 1.00 95.81 85 LEU A CA 1
ATOM 640 C C . LEU A 1 85 ? -31.133 3.854 49.718 1.00 95.81 85 LEU A C 1
ATOM 642 O O . LEU A 1 85 ? -31.074 3.976 50.936 1.00 95.81 85 LEU A O 1
ATOM 646 N N . GLU A 1 86 ? -31.129 4.915 48.907 1.00 97.06 86 GLU A N 1
ATOM 647 C CA . GLU A 1 86 ? -31.055 6.304 49.385 1.00 97.06 86 GLU A CA 1
ATOM 648 C C . GLU A 1 86 ? -32.237 6.660 50.292 1.00 97.06 86 GLU A C 1
ATOM 650 O O . GLU A 1 86 ? -32.063 7.317 51.316 1.00 97.06 86 GLU A O 1
ATOM 655 N N . ALA A 1 87 ? -33.446 6.216 49.940 1.00 95.12 87 ALA A N 1
ATOM 656 C CA . ALA A 1 87 ? -34.620 6.389 50.787 1.00 95.12 87 ALA A CA 1
ATOM 657 C C . ALA A 1 87 ? -34.526 5.575 52.091 1.00 95.12 87 ALA A C 1
ATOM 659 O O . ALA A 1 87 ? -34.989 6.045 53.127 1.00 95.12 87 ALA A O 1
ATOM 660 N N . GLY A 1 88 ? -33.910 4.389 52.056 1.00 94.06 88 GLY A N 1
ATOM 661 C CA . GLY A 1 88 ? -33.670 3.555 53.236 1.00 94.06 88 GLY A CA 1
ATOM 662 C C . GLY A 1 88 ? -32.674 4.166 54.208 1.00 94.06 88 GLY A C 1
ATOM 663 O O . GLY A 1 88 ? -32.973 4.292 55.390 1.00 94.06 88 GLY A O 1
ATOM 664 N N . LEU A 1 89 ? -31.535 4.624 53.696 1.00 95.94 89 LEU A N 1
ATOM 665 C CA . LEU A 1 89 ? -30.464 5.234 54.487 1.00 95.94 89 LEU A CA 1
ATOM 666 C C . LEU A 1 89 ? -30.852 6.590 55.095 1.00 95.94 89 LEU A C 1
ATOM 668 O O . LEU A 1 89 ? -30.233 7.028 56.056 1.00 95.94 89 LEU A O 1
ATOM 672 N N . LYS A 1 90 ? -31.898 7.257 54.590 1.00 96.00 90 LYS A N 1
ATOM 673 C CA . LYS A 1 90 ? -32.502 8.413 55.281 1.00 96.00 90 LYS A CA 1
ATOM 674 C C . LYS A 1 90 ? -33.222 8.020 56.572 1.00 96.00 90 LYS A C 1
ATOM 676 O O . LYS A 1 90 ? -33.344 8.851 57.466 1.00 96.00 90 LYS A O 1
ATOM 681 N N . LEU A 1 91 ? -33.755 6.799 56.634 1.00 93.12 91 LEU A N 1
ATOM 682 C CA . LEU A 1 91 ? -34.497 6.278 57.783 1.00 93.12 91 LEU A CA 1
ATOM 683 C C . LEU A 1 91 ? -33.593 5.510 58.751 1.00 93.12 91 LEU A C 1
ATOM 685 O O . LEU A 1 91 ? -33.829 5.591 59.951 1.00 93.12 91 LEU A O 1
ATOM 689 N N . HIS A 1 92 ? -32.580 4.817 58.222 1.00 91.88 92 HIS A N 1
ATOM 690 C CA . HIS A 1 92 ? -31.606 4.010 58.966 1.00 91.88 92 HIS A CA 1
ATOM 691 C C . HIS A 1 92 ? -30.181 4.335 58.487 1.00 91.88 92 HIS A C 1
ATOM 693 O O . HIS A 1 92 ? -29.621 3.589 57.677 1.00 91.88 92 HIS A O 1
ATOM 699 N N . PRO A 1 93 ? -29.607 5.486 58.887 1.00 93.50 93 PRO A N 1
ATOM 700 C CA . PRO A 1 93 ? -28.289 5.919 58.421 1.00 93.50 93 PRO A CA 1
ATOM 701 C C . PRO A 1 93 ? -27.145 4.970 58.790 1.00 93.50 93 PRO A C 1
ATOM 703 O O . PRO A 1 93 ? -26.120 4.977 58.117 1.00 93.50 93 PRO A O 1
ATOM 706 N N . GLU A 1 94 ? -27.308 4.178 59.847 1.00 93.31 94 GLU A N 1
ATOM 707 C CA . GLU A 1 94 ? -26.317 3.267 60.421 1.00 93.31 94 GLU A CA 1
ATOM 708 C C . GLU A 1 94 ? -26.234 1.893 59.739 1.00 93.31 94 GLU A C 1
ATOM 710 O O . GLU A 1 94 ? -25.355 1.105 60.077 1.00 93.31 94 GLU A O 1
ATOM 715 N N . ASP A 1 95 ? -27.122 1.584 58.789 1.00 93.31 95 ASP A N 1
ATOM 716 C CA . ASP A 1 95 ? -27.121 0.279 58.124 1.00 93.31 95 ASP A CA 1
ATOM 717 C C . ASP A 1 95 ? -25.959 0.161 57.126 1.00 93.31 95 ASP A C 1
ATOM 719 O O . ASP A 1 95 ? -26.047 0.577 55.967 1.00 93.31 95 ASP A O 1
ATOM 723 N N . GLU A 1 96 ? -24.856 -0.425 57.595 1.00 94.56 96 GLU A N 1
ATOM 724 C CA . GLU A 1 96 ? -23.626 -0.624 56.820 1.00 94.56 96 GLU A CA 1
ATOM 725 C C . GLU A 1 96 ? -23.888 -1.383 55.513 1.00 94.56 96 GLU A C 1
ATOM 727 O O . GLU A 1 96 ? -23.369 -1.018 54.458 1.00 94.56 96 GLU A O 1
ATOM 732 N N . GLN A 1 97 ? -24.771 -2.384 55.535 1.00 91.88 97 GLN A N 1
ATOM 733 C CA . GLN A 1 97 ? -25.043 -3.194 54.354 1.00 91.88 97 GLN A CA 1
ATOM 734 C C . GLN A 1 97 ? -25.724 -2.393 53.231 1.00 91.88 97 GLN A C 1
ATOM 736 O O . GLN A 1 97 ? -25.348 -2.519 52.064 1.00 91.88 97 GLN A O 1
ATOM 741 N N . MET A 1 98 ? -26.701 -1.537 53.537 1.00 93.00 98 MET A N 1
ATOM 742 C CA . MET A 1 98 ? -27.298 -0.642 52.545 1.00 93.00 98 MET A CA 1
ATOM 743 C C . MET A 1 98 ? -26.304 0.417 52.064 1.00 93.00 98 MET A C 1
ATOM 745 O O . MET A 1 98 ? -26.342 0.774 50.882 1.00 93.00 98 MET A O 1
ATOM 749 N N . GLN A 1 99 ? -25.402 0.901 52.925 1.00 96.38 99 GLN A N 1
ATOM 750 C CA . GLN A 1 99 ? -24.332 1.813 52.505 1.00 96.38 99 GLN A CA 1
ATOM 751 C C . GLN A 1 99 ? -23.403 1.144 51.481 1.00 96.38 99 GLN A C 1
ATOM 753 O O . GLN A 1 99 ? -23.115 1.729 50.431 1.00 96.38 99 GLN A O 1
ATOM 758 N N . GLU A 1 100 ? -22.983 -0.095 51.739 1.00 95.19 100 GLU A N 1
ATOM 759 C CA . GLU A 1 100 ? -22.158 -0.890 50.824 1.00 95.19 100 GLU A CA 1
ATOM 760 C C . GLU A 1 100 ? -22.878 -1.169 49.505 1.00 95.19 100 GLU A C 1
ATOM 762 O O . GLU A 1 100 ? -22.324 -0.917 48.428 1.00 95.19 100 GLU A O 1
ATOM 767 N N . MET A 1 101 ? -24.140 -1.611 49.566 1.00 93.94 101 MET A N 1
ATOM 768 C CA . MET A 1 101 ? -24.960 -1.821 48.375 1.00 93.94 101 MET A CA 1
ATOM 769 C C . MET A 1 101 ? -25.058 -0.535 47.548 1.00 93.94 101 MET A C 1
ATOM 771 O O . MET A 1 101 ? -24.860 -0.579 46.332 1.00 93.94 101 MET A O 1
ATOM 775 N N . LEU A 1 102 ? -25.307 0.617 48.182 1.00 97.00 102 LEU A N 1
ATOM 776 C CA . LEU A 1 102 ? -25.414 1.908 47.500 1.00 97.00 102 LEU A CA 1
ATOM 777 C C . LEU A 1 102 ? -24.100 2.289 46.816 1.00 97.00 102 LEU A C 1
ATOM 779 O O . LEU A 1 102 ? -24.109 2.674 45.642 1.00 97.00 102 LEU A O 1
ATOM 783 N N . LYS A 1 103 ? -22.975 2.154 47.525 1.00 96.62 103 LYS A N 1
ATOM 784 C CA . LYS A 1 103 ? -21.636 2.416 46.986 1.00 96.62 103 LYS A CA 1
ATOM 785 C C . LYS A 1 103 ? -21.355 1.540 45.765 1.00 96.62 103 LYS A C 1
ATOM 787 O O . LYS A 1 103 ? -20.954 2.060 44.723 1.00 96.62 103 LYS A O 1
ATOM 792 N N . LEU A 1 104 ? -21.633 0.239 45.862 1.00 95.25 104 LEU A N 1
ATOM 793 C CA . LEU A 1 104 ? -21.440 -0.712 44.770 1.00 95.25 104 LEU A CA 1
ATOM 794 C C . LEU A 1 104 ? -22.308 -0.368 43.552 1.00 95.25 104 LEU A C 1
ATOM 796 O O . LEU A 1 104 ? -21.820 -0.352 42.422 1.00 95.25 104 LEU A O 1
ATOM 800 N N . GLN A 1 105 ? -23.591 -0.057 43.761 1.00 96.44 105 GLN A N 1
ATOM 801 C CA . GLN A 1 105 ? -24.493 0.267 42.655 1.00 96.44 105 GLN A CA 1
ATOM 802 C C . GLN A 1 105 ? -24.116 1.579 41.958 1.00 96.44 105 GLN A C 1
ATOM 804 O O . GLN A 1 105 ? -24.182 1.656 40.728 1.00 96.44 105 GLN A O 1
ATOM 809 N N . ARG A 1 106 ? -23.697 2.600 42.717 1.00 96.00 106 ARG A N 1
ATOM 810 C CA . ARG A 1 106 ? -23.198 3.863 42.154 1.00 96.00 106 ARG A CA 1
ATOM 811 C C . ARG A 1 106 ? -21.933 3.638 41.334 1.00 96.00 106 ARG A C 1
ATOM 813 O O . ARG A 1 106 ? -21.902 4.036 40.173 1.00 96.00 106 ARG A O 1
ATOM 820 N N . SER A 1 107 ? -20.962 2.912 41.890 1.00 94.88 107 SER A N 1
ATOM 821 C CA . SER A 1 107 ? -19.726 2.554 41.188 1.00 94.88 107 SER A CA 1
ATOM 822 C C . SER A 1 107 ? -20.006 1.816 39.875 1.00 94.88 107 SER A C 1
ATOM 824 O O . SER A 1 107 ? -19.438 2.161 38.842 1.00 94.88 107 SER A O 1
ATOM 826 N N . PHE A 1 108 ? -20.956 0.876 39.867 1.00 94.19 108 PHE A N 1
ATOM 827 C CA . PHE A 1 108 ? -21.350 0.168 38.649 1.00 94.19 108 PHE A CA 1
ATOM 828 C C . PHE A 1 108 ? -21.918 1.102 37.566 1.00 94.19 108 PHE A C 1
ATOM 830 O O . PHE A 1 108 ? -21.588 0.963 36.388 1.00 94.19 108 PHE A O 1
ATOM 837 N N . LEU A 1 109 ? -22.798 2.043 37.932 1.00 94.38 109 LEU A N 1
ATOM 838 C CA . LEU A 1 109 ? -23.364 2.989 36.963 1.00 94.38 109 LEU A CA 1
ATOM 839 C C . LEU A 1 109 ? -22.325 3.989 36.451 1.00 94.38 109 LEU A C 1
ATOM 841 O O . LEU A 1 109 ? -22.362 4.326 35.268 1.00 94.38 109 LEU A O 1
ATOM 845 N N . GLU A 1 110 ? -21.414 4.438 37.313 1.00 94.56 110 GLU A N 1
ATOM 846 C CA . GLU A 1 110 ? -20.287 5.288 36.924 1.00 94.56 110 GLU A CA 1
ATOM 847 C C . GLU A 1 110 ? -19.369 4.573 35.931 1.00 94.56 110 GLU A C 1
ATOM 849 O O . GLU A 1 110 ? -19.055 5.138 34.885 1.00 94.56 110 GLU A O 1
ATOM 854 N N . GLU A 1 111 ? -19.004 3.318 36.204 1.00 92.62 111 GLU A N 1
ATOM 855 C CA . GLU A 1 111 ? -18.169 2.516 35.306 1.00 92.62 111 GLU A CA 1
ATOM 856 C C . GLU A 1 111 ? -18.866 2.285 33.962 1.00 92.62 111 GLU A C 1
ATOM 858 O O . GLU A 1 111 ? -18.272 2.476 32.902 1.00 92.62 111 GLU A O 1
ATOM 863 N N . LYS A 1 112 ? -20.167 1.963 33.983 1.00 92.88 112 LYS A N 1
ATOM 864 C CA . LYS A 1 112 ? -20.963 1.818 32.758 1.00 92.88 112 LYS A CA 1
ATOM 865 C C . LYS A 1 112 ? -20.991 3.113 31.940 1.00 92.88 112 LYS A C 1
ATOM 867 O O . LYS A 1 112 ? -20.861 3.068 30.719 1.00 92.88 112 LYS A O 1
ATOM 872 N N . ALA A 1 113 ? -21.172 4.261 32.593 1.00 92.94 113 ALA A N 1
ATOM 873 C CA . ALA A 1 113 ? -21.184 5.559 31.924 1.00 92.94 113 ALA A CA 1
ATOM 874 C C . ALA A 1 113 ? -19.803 5.925 31.359 1.00 92.94 113 ALA A C 1
ATOM 876 O O . ALA A 1 113 ? -19.710 6.446 30.248 1.00 92.94 113 ALA A O 1
ATOM 877 N N . TRP A 1 114 ? -18.732 5.621 32.096 1.00 91.81 114 TRP A N 1
ATOM 878 C CA . TRP A 1 114 ? -17.364 5.799 31.623 1.00 91.81 114 TRP A CA 1
ATOM 879 C C . TRP A 1 114 ? -17.086 4.933 30.393 1.00 91.81 114 TRP A C 1
ATOM 881 O O . TRP A 1 114 ? -16.616 5.460 29.386 1.00 91.81 114 TRP A O 1
ATOM 891 N N . ALA A 1 115 ? -17.442 3.647 30.433 1.00 89.31 115 ALA A N 1
ATOM 892 C CA . ALA A 1 115 ? -17.257 2.721 29.320 1.00 89.31 115 ALA A CA 1
ATOM 893 C C . ALA A 1 115 ? -17.996 3.183 28.053 1.00 89.31 115 ALA A C 1
ATOM 895 O O . ALA A 1 115 ? -17.418 3.170 26.966 1.00 89.31 115 ALA A O 1
ATOM 896 N N . GLU A 1 116 ? -19.236 3.663 28.184 1.00 91.25 116 GLU A N 1
ATOM 897 C CA . GLU A 1 116 ? -19.982 4.206 27.043 1.00 91.25 116 GLU A CA 1
ATOM 898 C C . GLU A 1 116 ? -19.333 5.480 26.494 1.00 91.25 116 GLU A C 1
ATOM 900 O O . GLU A 1 116 ? -19.173 5.623 25.284 1.00 91.25 116 GLU A O 1
ATOM 905 N N . LYS A 1 117 ? -18.866 6.380 27.370 1.00 88.81 117 LYS A N 1
ATOM 906 C CA . LYS A 1 117 ? -18.130 7.579 26.949 1.00 88.81 117 LYS A CA 1
ATOM 907 C C . LYS A 1 117 ? -16.846 7.221 26.192 1.00 88.81 117 LYS A C 1
ATOM 909 O O . LYS A 1 117 ? -16.533 7.865 25.194 1.00 88.81 117 LYS A O 1
ATOM 914 N N . GLN A 1 118 ? -16.116 6.195 26.634 1.00 84.31 118 GLN A N 1
ATOM 915 C CA . GLN A 1 118 ? -14.933 5.699 25.923 1.00 84.31 118 GLN A CA 1
ATOM 916 C C . GLN A 1 118 ? -15.290 5.110 24.556 1.00 84.31 118 GLN A C 1
ATOM 918 O O . GLN A 1 118 ? -14.563 5.330 23.589 1.00 84.31 118 GLN A O 1
ATOM 923 N N . ARG A 1 119 ? -16.404 4.376 24.461 1.00 80.94 119 ARG A N 1
ATOM 924 C CA . ARG A 1 119 ? -16.888 3.809 23.198 1.00 80.94 119 ARG A CA 1
ATOM 925 C C . ARG A 1 119 ? -17.227 4.906 22.192 1.00 80.94 119 ARG A C 1
ATOM 927 O O . ARG A 1 119 ? -16.693 4.883 21.089 1.00 80.94 119 ARG A O 1
ATOM 934 N N . LEU A 1 120 ? -18.013 5.897 22.607 1.00 82.06 120 LEU A N 1
ATOM 935 C CA . LEU A 1 120 ? -18.394 7.035 21.767 1.00 82.06 120 LEU A CA 1
ATOM 936 C C . LEU A 1 120 ? -17.176 7.862 21.334 1.00 82.06 120 LEU A C 1
ATOM 938 O O . LEU A 1 120 ? -17.048 8.191 20.163 1.00 82.06 120 LEU A O 1
ATOM 942 N N . SER A 1 121 ? -16.230 8.127 22.242 1.00 75.69 121 SER A N 1
ATOM 943 C CA . SER A 1 121 ? -14.988 8.834 21.898 1.00 75.69 121 SER A CA 1
ATOM 944 C C . SER A 1 121 ? -14.114 8.044 20.913 1.00 75.69 121 SER A C 1
ATOM 946 O O . SER A 1 121 ? -13.446 8.629 20.058 1.00 75.69 121 SER A O 1
ATOM 948 N N . ARG A 1 122 ? -14.124 6.706 20.993 1.00 72.69 122 ARG A N 1
ATOM 949 C CA . ARG A 1 122 ? -13.451 5.846 20.014 1.00 72.69 122 ARG A CA 1
ATOM 950 C C . ARG A 1 122 ? -14.151 5.895 18.659 1.00 72.69 122 ARG A C 1
ATOM 952 O O . ARG A 1 122 ? -13.458 6.000 17.663 1.00 72.69 122 ARG A O 1
ATOM 959 N N . GLU A 1 123 ? -15.480 5.832 18.624 1.00 72.25 123 GLU A N 1
ATOM 960 C CA . GLU A 1 123 ? -16.268 5.928 17.387 1.00 72.25 123 GLU A CA 1
ATOM 961 C C . GLU A 1 123 ? -16.076 7.293 16.701 1.00 72.25 123 GLU A C 1
ATOM 963 O O . GLU A 1 123 ? -15.855 7.345 15.497 1.00 72.25 123 GLU A O 1
ATOM 968 N N . GLU A 1 124 ? -16.046 8.388 17.464 1.00 70.31 124 GLU A N 1
ATOM 969 C CA . GLU A 1 124 ? -15.797 9.745 16.953 1.00 70.31 124 GLU A CA 1
ATOM 970 C C . GLU A 1 124 ? -14.363 9.943 16.424 1.00 70.31 124 GLU A C 1
ATOM 972 O O . GLU A 1 124 ? -14.138 10.705 15.487 1.00 70.31 124 GLU A O 1
ATOM 977 N N . SER A 1 125 ? -13.380 9.233 16.989 1.00 60.69 125 SER A N 1
ATOM 978 C CA . SER A 1 125 ? -11.978 9.280 16.543 1.00 60.69 125 SER A CA 1
ATOM 979 C C . SER A 1 125 ? -11.636 8.279 15.434 1.00 60.69 125 SER A C 1
ATOM 981 O O . SER A 1 125 ? -10.475 8.216 15.008 1.00 60.69 125 SER A O 1
ATOM 983 N N . VAL A 1 126 ? -12.618 7.518 14.931 1.00 64.31 126 VAL A N 1
ATOM 984 C CA . VAL A 1 126 ? -12.418 6.635 13.779 1.00 64.31 126 VAL A CA 1
ATOM 985 C C . VAL A 1 126 ? -12.240 7.494 12.526 1.00 64.31 126 VAL A C 1
ATOM 987 O O . VAL A 1 126 ? -13.188 7.943 11.893 1.00 64.31 126 VAL A O 1
ATOM 990 N N . THR A 1 127 ? -10.984 7.736 12.165 1.00 70.06 127 THR A N 1
ATOM 991 C CA . THR A 1 127 ? -10.600 8.252 10.844 1.00 70.06 127 THR A CA 1
ATOM 992 C C . THR A 1 127 ? -10.616 7.117 9.820 1.00 70.06 127 THR A C 1
ATOM 994 O O . THR A 1 127 ? -10.487 5.953 10.201 1.00 70.06 127 THR A O 1
ATOM 997 N N . GLU A 1 128 ? -10.684 7.416 8.519 1.00 67.06 128 GLU A N 1
ATOM 998 C CA . GLU A 1 128 ? -10.557 6.387 7.465 1.00 67.06 128 GLU A CA 1
ATOM 999 C C . GLU A 1 128 ? -9.295 5.523 7.657 1.00 67.06 128 GLU A C 1
ATOM 1001 O O . GLU A 1 128 ? -9.334 4.303 7.532 1.00 67.06 128 GLU A O 1
ATOM 1006 N N . LYS A 1 129 ? -8.186 6.121 8.112 1.00 68.94 129 LYS A N 1
ATOM 1007 C CA . LYS A 1 129 ? -6.929 5.409 8.400 1.00 68.94 129 LYS A CA 1
ATOM 1008 C C . LYS A 1 129 ? -6.993 4.474 9.624 1.00 68.94 129 LYS A C 1
ATOM 1010 O O . LYS A 1 129 ? -6.094 3.657 9.826 1.00 68.94 129 LYS A O 1
ATOM 1015 N N . SER A 1 130 ? -8.033 4.581 10.451 1.00 72.25 130 SER A N 1
ATOM 1016 C CA . SER A 1 130 ? -8.254 3.718 11.618 1.00 72.25 130 SER A CA 1
ATOM 1017 C C . SER A 1 130 ? -9.112 2.480 11.328 1.00 72.25 130 SER A C 1
ATOM 1019 O O . SER A 1 130 ? -9.210 1.615 12.203 1.00 72.25 130 SER A O 1
ATOM 1021 N N . ASP A 1 131 ? -9.661 2.343 10.110 1.00 84.75 131 ASP A N 1
ATOM 1022 C CA . ASP A 1 131 ? -10.298 1.099 9.668 1.00 84.75 131 ASP A CA 1
ATOM 1023 C C . ASP A 1 131 ? -9.274 -0.055 9.760 1.00 84.75 131 ASP A C 1
ATOM 1025 O O . ASP A 1 131 ? -8.193 0.019 9.158 1.00 84.75 131 ASP A O 1
ATOM 1029 N N . PRO A 1 132 ? -9.576 -1.142 10.501 1.00 88.25 132 PRO A N 1
ATOM 1030 C CA . PRO A 1 132 ? -8.688 -2.293 10.623 1.00 88.25 132 PRO A CA 1
ATOM 1031 C C . PRO A 1 132 ? -8.246 -2.893 9.282 1.00 88.25 132 PRO A C 1
ATOM 1033 O O . PRO A 1 132 ? -7.121 -3.384 9.187 1.00 88.25 132 PRO A O 1
ATOM 1036 N N . ARG A 1 133 ? -9.095 -2.849 8.247 1.00 88.69 133 ARG A N 1
ATOM 1037 C CA . ARG A 1 133 ? -8.782 -3.342 6.898 1.00 88.69 133 ARG A CA 1
ATOM 1038 C C . ARG A 1 133 ? -7.758 -2.449 6.210 1.00 88.69 133 ARG A C 1
ATOM 1040 O O . ARG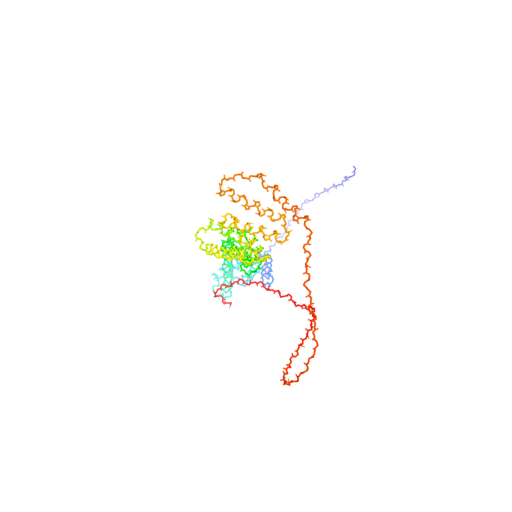 A 1 133 ? -6.761 -2.959 5.706 1.00 88.69 133 ARG A O 1
ATOM 1047 N N . ILE A 1 134 ? -7.950 -1.129 6.252 1.00 90.50 134 ILE A N 1
ATOM 1048 C CA . ILE A 1 134 ? -6.988 -0.165 5.693 1.00 90.50 134 ILE A CA 1
ATOM 1049 C C . ILE A 1 134 ? -5.652 -0.293 6.427 1.00 90.50 134 ILE A C 1
ATOM 1051 O O . ILE A 1 134 ? -4.604 -0.419 5.796 1.00 90.50 134 ILE A O 1
ATOM 1055 N N . ARG A 1 135 ? -5.678 -0.370 7.762 1.00 92.00 135 ARG A N 1
ATOM 1056 C CA . ARG A 1 135 ? -4.470 -0.568 8.572 1.00 92.00 135 ARG A CA 1
ATOM 1057 C C . ARG A 1 135 ? -3.738 -1.863 8.219 1.00 92.00 135 ARG A C 1
ATOM 1059 O O . ARG A 1 135 ? -2.508 -1.868 8.145 1.00 92.00 135 ARG A O 1
ATOM 1066 N N . LEU A 1 136 ? -4.469 -2.955 8.002 1.00 94.44 136 LEU A N 1
ATOM 1067 C CA . LEU A 1 136 ? -3.887 -4.218 7.555 1.00 94.44 136 LEU A CA 1
ATOM 1068 C C . LEU A 1 136 ? -3.238 -4.075 6.173 1.00 94.44 136 LEU A C 1
ATOM 1070 O O . LEU A 1 136 ? -2.125 -4.564 5.983 1.00 94.44 136 LEU A O 1
ATOM 1074 N N . ASN A 1 137 ? -3.883 -3.376 5.240 1.00 96.12 137 ASN A N 1
ATOM 1075 C CA . ASN A 1 137 ? -3.334 -3.132 3.908 1.00 96.12 137 ASN A CA 1
ATOM 1076 C C . ASN A 1 137 ? -2.070 -2.272 3.956 1.00 96.12 137 ASN A C 1
ATOM 1078 O O . ASN A 1 137 ? -1.090 -2.630 3.313 1.00 96.12 137 ASN A O 1
ATOM 1082 N N . VAL A 1 138 ? -2.014 -1.234 4.799 1.00 95.31 138 VAL A N 1
ATOM 1083 C CA . VAL A 1 138 ? -0.782 -0.456 5.041 1.00 95.31 138 VAL A CA 1
ATOM 1084 C C . VAL A 1 138 ? 0.348 -1.359 5.552 1.00 95.31 138 VAL A C 1
ATOM 1086 O O . VAL A 1 138 ? 1.478 -1.294 5.061 1.00 95.31 138 VAL A O 1
ATOM 1089 N N . ILE A 1 139 ? 0.063 -2.248 6.510 1.00 95.69 139 ILE A N 1
ATOM 1090 C CA . ILE A 1 139 ? 1.058 -3.198 7.033 1.00 95.69 139 ILE A CA 1
ATOM 1091 C C . ILE A 1 139 ? 1.526 -4.151 5.930 1.00 95.69 139 ILE A C 1
ATOM 1093 O O . ILE A 1 139 ? 2.726 -4.318 5.736 1.00 95.69 139 ILE A O 1
ATOM 1097 N N . ARG A 1 140 ? 0.605 -4.768 5.186 1.00 97.12 140 ARG A N 1
ATOM 1098 C CA . ARG A 1 140 ? 0.947 -5.706 4.108 1.00 97.12 140 ARG A CA 1
ATOM 1099 C C . ARG A 1 140 ? 1.746 -5.011 3.001 1.00 97.12 140 ARG A C 1
ATOM 1101 O O . ARG A 1 140 ? 2.800 -5.512 2.628 1.00 97.12 140 ARG A O 1
ATOM 1108 N N . CYS A 1 141 ? 1.309 -3.834 2.565 1.00 97.50 141 CYS A N 1
ATOM 1109 C CA . CYS A 1 141 ? 1.971 -3.014 1.552 1.00 97.50 141 CYS A CA 1
ATOM 1110 C C . CYS A 1 141 ? 3.418 -2.658 1.937 1.00 97.50 141 CYS A C 1
ATOM 1112 O O . CYS A 1 141 ? 4.323 -2.743 1.113 1.00 97.50 141 CYS A O 1
ATOM 1114 N N . THR A 1 142 ? 3.662 -2.308 3.204 1.00 95.31 142 THR A N 1
ATOM 1115 C CA . THR A 1 142 ? 4.990 -1.857 3.665 1.00 95.31 142 THR A CA 1
ATOM 1116 C C . THR A 1 142 ? 5.902 -2.977 4.173 1.00 95.31 142 THR A C 1
ATOM 1118 O O . THR A 1 142 ? 7.111 -2.769 4.299 1.00 95.31 142 THR A O 1
ATOM 1121 N N . LYS A 1 143 ? 5.357 -4.153 4.518 1.00 95.81 143 LYS A N 1
ATOM 1122 C CA . LYS A 1 143 ? 6.122 -5.264 5.120 1.00 95.81 143 LYS A CA 1
ATOM 1123 C C . LYS A 1 143 ? 6.301 -6.471 4.211 1.00 95.81 143 LYS A C 1
ATOM 1125 O O . LYS A 1 143 ? 7.281 -7.193 4.385 1.00 95.81 143 LYS A O 1
ATOM 1130 N N . LEU A 1 144 ? 5.385 -6.715 3.277 1.00 96.00 144 LEU A N 1
ATOM 1131 C CA . LEU A 1 144 ? 5.550 -7.777 2.287 1.00 96.00 144 LEU A CA 1
ATOM 1132 C C . LEU A 1 144 ? 6.503 -7.330 1.172 1.00 96.00 144 LEU A C 1
ATOM 1134 O O . LEU A 1 144 ? 7.003 -6.205 1.155 1.00 96.00 144 LEU A O 1
ATOM 1138 N N . LYS A 1 145 ? 6.771 -8.241 0.234 1.00 93.81 145 LYS A N 1
ATOM 1139 C CA . LYS A 1 145 ? 7.613 -8.006 -0.942 1.00 93.81 145 LYS A CA 1
ATOM 1140 C C . LYS A 1 145 ? 6.959 -8.577 -2.198 1.00 93.81 145 LYS A C 1
ATOM 1142 O O . LYS A 1 145 ? 6.123 -9.476 -2.113 1.00 93.81 145 LYS A O 1
ATOM 1147 N N . GLY A 1 146 ? 7.377 -8.072 -3.357 1.00 94.12 146 GLY A N 1
ATOM 1148 C CA . GLY A 1 146 ? 6.899 -8.535 -4.660 1.00 94.12 146 GLY A CA 1
ATOM 1149 C C . GLY A 1 146 ? 5.411 -8.258 -4.892 1.00 94.12 146 GLY A C 1
ATOM 1150 O O . GLY A 1 146 ? 4.871 -7.272 -4.391 1.00 94.12 146 GLY A O 1
ATOM 1151 N N . GLU A 1 147 ? 4.748 -9.149 -5.630 1.00 96.06 147 GLU A N 1
ATOM 1152 C CA . GLU A 1 147 ? 3.342 -8.987 -6.033 1.00 96.06 147 GLU A CA 1
ATOM 1153 C C . GLU A 1 147 ? 2.377 -8.933 -4.839 1.00 96.06 147 GLU A C 1
ATOM 1155 O O . GLU A 1 147 ? 1.434 -8.154 -4.852 1.00 96.06 147 GLU A O 1
ATOM 1160 N N . ALA A 1 148 ? 2.651 -9.671 -3.757 1.00 96.44 148 ALA A N 1
ATOM 1161 C CA . ALA A 1 148 ? 1.805 -9.643 -2.561 1.00 96.44 148 ALA A CA 1
ATOM 1162 C C . ALA A 1 148 ? 1.825 -8.279 -1.845 1.00 96.44 148 ALA A C 1
ATOM 1164 O O . ALA A 1 148 ? 0.839 -7.890 -1.218 1.00 96.44 148 ALA A O 1
ATOM 1165 N N . ALA A 1 149 ? 2.948 -7.552 -1.917 1.00 97.56 149 ALA A N 1
ATOM 1166 C CA . ALA A 1 149 ? 3.002 -6.172 -1.443 1.00 97.56 149 ALA A CA 1
ATOM 1167 C C . ALA A 1 149 ? 2.204 -5.258 -2.372 1.00 97.56 149 ALA A C 1
ATOM 1169 O O . ALA A 1 149 ? 1.411 -4.457 -1.891 1.00 97.56 149 ALA A O 1
ATOM 1170 N N . LEU A 1 150 ? 2.383 -5.417 -3.688 1.00 97.94 150 LEU A N 1
ATOM 1171 C CA . LEU A 1 150 ? 1.713 -4.596 -4.691 1.00 97.94 150 LEU A CA 1
ATOM 1172 C C . LEU A 1 150 ? 0.186 -4.713 -4.604 1.00 97.94 150 LEU A C 1
ATOM 1174 O O . LEU A 1 150 ? -0.485 -3.690 -4.525 1.00 97.94 150 LEU A O 1
ATOM 1178 N N . GLU A 1 151 ? -0.338 -5.936 -4.525 1.00 97.81 151 GLU A N 1
ATOM 1179 C CA . GLU A 1 151 ? -1.767 -6.212 -4.349 1.00 97.81 151 GLU A CA 1
ATOM 1180 C C . GLU A 1 151 ? -2.313 -5.534 -3.088 1.00 97.81 151 GLU A C 1
ATOM 1182 O O . GLU A 1 151 ? -3.317 -4.831 -3.142 1.00 97.81 151 GLU A O 1
ATOM 1187 N N . ALA A 1 152 ? -1.612 -5.653 -1.957 1.00 97.75 152 ALA A N 1
ATOM 1188 C CA . ALA A 1 152 ? -2.034 -5.006 -0.719 1.00 97.75 152 ALA A CA 1
ATOM 1189 C C . ALA A 1 152 ? -1.994 -3.472 -0.798 1.00 97.75 152 ALA A C 1
ATOM 1191 O O . ALA A 1 152 ? -2.848 -2.800 -0.215 1.00 97.75 152 ALA A O 1
ATOM 1192 N N . CYS A 1 153 ? -1.010 -2.906 -1.501 1.00 97.94 153 CYS A N 1
ATOM 1193 C CA . CYS A 1 153 ? -0.971 -1.471 -1.747 1.00 97.94 153 CYS A CA 1
ATOM 1194 C C . CYS A 1 153 ? -2.140 -1.029 -2.636 1.00 97.94 153 CYS A C 1
ATOM 1196 O O . CYS A 1 153 ? -2.740 0.003 -2.360 1.00 97.94 153 CYS A O 1
ATOM 1198 N N . ASP A 1 154 ? -2.485 -1.803 -3.666 1.00 97.88 154 ASP A N 1
ATOM 1199 C CA . ASP A 1 154 ? -3.601 -1.514 -4.571 1.00 97.88 154 ASP A CA 1
ATOM 1200 C C . ASP A 1 154 ? -4.954 -1.603 -3.856 1.00 97.88 154 ASP A C 1
ATOM 1202 O O . ASP A 1 154 ? -5.759 -0.677 -3.956 1.00 97.88 154 ASP A O 1
ATOM 1206 N N . GLU A 1 155 ? -5.176 -2.651 -3.057 1.00 97.12 155 GLU A N 1
ATOM 1207 C CA . GLU A 1 155 ? -6.349 -2.776 -2.183 1.00 97.12 155 GLU A CA 1
ATOM 1208 C C . GLU A 1 155 ? -6.440 -1.602 -1.197 1.00 97.12 155 GLU A C 1
ATOM 1210 O O . GLU A 1 155 ? -7.515 -1.047 -0.965 1.00 97.12 155 GLU A O 1
ATOM 1215 N N . GLY A 1 156 ? -5.307 -1.207 -0.609 1.00 96.06 156 GLY A N 1
ATOM 1216 C CA . GLY A 1 156 ? -5.226 -0.064 0.293 1.00 96.06 156 GLY A CA 1
ATOM 1217 C C . GLY A 1 156 ? -5.557 1.257 -0.399 1.00 96.06 156 GLY A C 1
ATOM 1218 O O . GLY A 1 156 ? -6.355 2.023 0.128 1.00 96.06 156 GLY A O 1
ATOM 1219 N N . LEU A 1 157 ? -4.985 1.519 -1.577 1.00 95.94 157 LEU A N 1
ATOM 1220 C CA . LEU A 1 157 ? -5.192 2.759 -2.336 1.00 95.94 157 LEU A CA 1
ATOM 1221 C C . LEU A 1 157 ? -6.591 2.855 -2.944 1.00 95.94 157 LEU A C 1
ATOM 1223 O O . LEU A 1 157 ? -7.089 3.961 -3.129 1.00 95.94 157 LEU A O 1
ATOM 1227 N N . ALA A 1 158 ? -7.235 1.723 -3.237 1.00 95.44 158 ALA A N 1
ATOM 1228 C CA . ALA A 1 158 ? -8.639 1.696 -3.637 1.00 95.44 158 ALA A CA 1
ATOM 1229 C C . ALA A 1 158 ? -9.567 2.127 -2.489 1.00 95.44 158 ALA A C 1
ATOM 1231 O O . ALA A 1 158 ? -10.578 2.780 -2.733 1.00 95.44 158 ALA A O 1
ATOM 1232 N N . ALA A 1 159 ? -9.217 1.775 -1.247 1.00 91.81 159 ALA A N 1
ATOM 1233 C CA . ALA A 1 159 ? -9.973 2.152 -0.055 1.00 91.81 159 ALA A CA 1
ATOM 1234 C C . ALA A 1 159 ? -9.618 3.556 0.468 1.00 91.81 159 ALA A C 1
ATOM 1236 O O . ALA A 1 159 ? -10.493 4.250 0.975 1.00 91.81 159 ALA A O 1
ATOM 1237 N N . LEU A 1 160 ? -8.354 3.973 0.344 1.00 91.56 160 LEU A N 1
ATOM 1238 C CA . LEU A 1 160 ? -7.850 5.271 0.792 1.00 91.56 160 LEU A CA 1
ATOM 1239 C C . LEU A 1 160 ? -6.927 5.894 -0.275 1.00 91.56 160 LEU A C 1
ATOM 1241 O O . LEU A 1 160 ? -5.697 5.765 -0.198 1.00 91.56 160 LEU A O 1
ATOM 1245 N N . PRO A 1 161 ? -7.503 6.562 -1.293 1.00 91.75 161 PRO A N 1
ATOM 1246 C CA . PRO A 1 161 ? -6.731 7.176 -2.365 1.00 91.75 161 PRO A CA 1
ATOM 1247 C C . PRO A 1 161 ? -5.781 8.257 -1.841 1.00 91.75 161 PRO A C 1
ATOM 1249 O O . PRO A 1 161 ? -6.169 9.125 -1.063 1.00 91.75 161 PRO A O 1
ATOM 1252 N N . GLY A 1 162 ? -4.529 8.232 -2.299 1.00 88.00 162 GLY A N 1
ATOM 1253 C CA . GLY A 1 162 ? -3.534 9.249 -1.944 1.00 88.00 162 GLY A CA 1
ATOM 1254 C C . GLY A 1 162 ? -2.904 9.092 -0.556 1.00 88.00 162 GLY A C 1
ATOM 1255 O O . GLY A 1 162 ? -2.140 9.967 -0.145 1.00 88.00 162 GLY A O 1
ATOM 1256 N N . ASP A 1 163 ? -3.159 7.993 0.167 1.00 92.81 163 ASP A N 1
ATOM 1257 C CA . ASP A 1 163 ? -2.405 7.713 1.392 1.00 92.81 163 ASP A CA 1
ATOM 1258 C C . ASP A 1 163 ? -0.910 7.564 1.086 1.00 92.81 163 ASP A C 1
ATOM 1260 O O . ASP A 1 163 ? -0.480 6.748 0.267 1.00 92.81 163 ASP A O 1
ATOM 1264 N N . VAL A 1 164 ? -0.112 8.375 1.775 1.00 93.75 164 VAL A N 1
ATOM 1265 C CA . VAL A 1 164 ? 1.329 8.489 1.549 1.00 93.75 164 VAL A CA 1
ATOM 1266 C C . VAL A 1 164 ? 2.047 7.156 1.761 1.00 93.75 164 VAL A C 1
ATOM 1268 O O . VAL A 1 164 ? 2.898 6.798 0.947 1.00 93.75 164 VAL A O 1
ATOM 1271 N N . ASP A 1 165 ? 1.706 6.415 2.819 1.00 94.62 165 ASP A N 1
ATOM 1272 C CA . ASP A 1 165 ? 2.394 5.166 3.162 1.00 94.62 165 ASP A CA 1
ATOM 1273 C C . ASP A 1 165 ? 2.115 4.092 2.104 1.00 94.62 165 ASP A C 1
ATOM 1275 O O . ASP A 1 165 ? 3.022 3.365 1.694 1.00 94.62 165 ASP A O 1
ATOM 1279 N N . LEU A 1 166 ? 0.875 4.031 1.613 1.00 96.81 166 LEU A N 1
ATOM 1280 C CA . LEU A 1 166 ? 0.474 3.108 0.556 1.00 96.81 166 LEU A CA 1
ATOM 1281 C C . LEU A 1 166 ? 1.108 3.449 -0.800 1.00 96.81 166 LEU A C 1
ATOM 1283 O O . LEU A 1 166 ? 1.576 2.547 -1.496 1.00 96.81 166 LEU A O 1
ATOM 1287 N N . VAL A 1 167 ? 1.185 4.731 -1.177 1.00 97.62 167 VAL A N 1
ATOM 1288 C CA . VAL A 1 167 ? 1.854 5.142 -2.426 1.00 97.62 167 VAL A CA 1
ATOM 1289 C C . VAL A 1 167 ? 3.353 4.839 -2.372 1.00 97.62 167 VAL A C 1
ATOM 1291 O O . VAL A 1 167 ? 3.910 4.295 -3.329 1.00 97.62 167 VAL A O 1
ATOM 1294 N N . LEU A 1 168 ? 4.018 5.172 -1.264 1.00 96.94 168 LEU A N 1
ATOM 1295 C CA . LEU A 1 168 ? 5.448 4.912 -1.099 1.00 96.94 168 LEU A CA 1
ATOM 1296 C C . LEU A 1 168 ? 5.741 3.411 -1.040 1.00 96.94 168 LEU A C 1
ATOM 1298 O O . LEU A 1 168 ? 6.664 2.951 -1.711 1.00 96.94 168 LEU A O 1
ATOM 1302 N N . GLY A 1 169 ? 4.925 2.635 -0.320 1.00 97.44 169 GLY A N 1
ATOM 1303 C CA . GLY A 1 169 ? 5.033 1.177 -0.288 1.00 97.44 169 GLY A CA 1
ATOM 1304 C C . GLY A 1 169 ? 4.843 0.549 -1.671 1.00 97.44 169 GLY A C 1
ATOM 1305 O O . GLY A 1 169 ? 5.641 -0.298 -2.077 1.00 97.44 169 GLY A O 1
ATOM 1306 N N . LYS A 1 170 ? 3.868 1.033 -2.455 1.00 98.44 170 LYS A N 1
ATOM 1307 C CA . LYS A 1 170 ? 3.663 0.603 -3.847 1.00 98.44 170 LYS A CA 1
ATOM 1308 C C . LYS A 1 170 ? 4.888 0.890 -4.707 1.00 98.44 170 LYS A C 1
ATOM 1310 O O . LYS A 1 170 ? 5.343 0.021 -5.451 1.00 98.44 170 LYS A O 1
ATOM 1315 N N . ALA A 1 171 ? 5.443 2.095 -4.600 1.00 97.81 171 ALA A N 1
ATOM 1316 C CA . ALA A 1 171 ? 6.647 2.467 -5.326 1.00 97.81 171 ALA A CA 1
ATOM 1317 C C . ALA A 1 171 ? 7.854 1.598 -4.930 1.00 97.81 171 ALA A C 1
ATOM 1319 O O . ALA A 1 171 ? 8.589 1.155 -5.811 1.00 97.81 171 ALA A O 1
ATOM 1320 N N . GLU A 1 172 ? 8.038 1.300 -3.641 1.00 97.50 172 GLU A N 1
ATOM 1321 C CA . GLU A 1 172 ? 9.080 0.387 -3.145 1.00 97.50 172 GLU A CA 1
ATOM 1322 C C . GLU A 1 172 ? 8.930 -1.015 -3.758 1.00 97.50 172 GLU A C 1
ATOM 1324 O O . GLU A 1 172 ? 9.886 -1.552 -4.321 1.00 97.50 172 GLU A O 1
ATOM 1329 N N . ALA A 1 173 ? 7.718 -1.580 -3.735 1.00 97.69 173 ALA A N 1
ATOM 1330 C CA . ALA A 1 173 ? 7.433 -2.892 -4.313 1.00 97.69 173 ALA A CA 1
ATOM 1331 C C . ALA A 1 173 ? 7.739 -2.933 -5.822 1.00 97.69 173 ALA A C 1
ATOM 1333 O O . ALA A 1 173 ? 8.385 -3.865 -6.309 1.00 97.69 173 ALA A O 1
ATOM 1334 N N . LEU A 1 174 ? 7.342 -1.894 -6.566 1.00 98.31 174 LEU A N 1
ATOM 1335 C CA . LEU A 1 174 ? 7.656 -1.755 -7.991 1.00 98.31 174 LEU A CA 1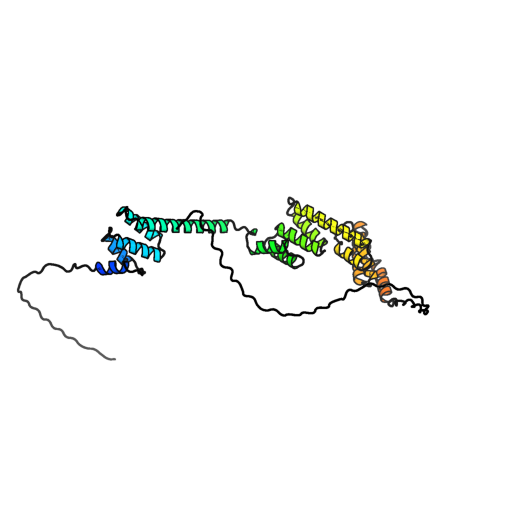
ATOM 1336 C C . LEU A 1 174 ? 9.170 -1.676 -8.237 1.00 98.31 174 LEU A C 1
ATOM 1338 O O . LEU A 1 174 ? 9.685 -2.310 -9.162 1.00 98.31 174 LEU A O 1
ATOM 1342 N N . LEU A 1 175 ? 9.906 -0.936 -7.404 1.00 97.19 175 LEU A N 1
ATOM 1343 C CA . LEU A 1 175 ? 11.361 -0.840 -7.504 1.00 97.19 175 LEU A CA 1
ATOM 1344 C C . LEU A 1 175 ? 12.047 -2.186 -7.252 1.00 97.19 175 LEU A C 1
ATOM 1346 O O . LEU A 1 175 ? 12.961 -2.533 -8.010 1.00 97.19 175 LEU A O 1
ATOM 1350 N N . ASP A 1 176 ? 11.607 -2.944 -6.248 1.00 95.38 176 ASP A N 1
ATOM 1351 C CA . ASP A 1 176 ? 12.127 -4.279 -5.924 1.00 95.38 176 ASP A CA 1
ATOM 1352 C C . ASP A 1 176 ? 11.923 -5.262 -7.091 1.00 95.38 176 ASP A C 1
ATOM 1354 O O . ASP A 1 176 ? 12.813 -6.052 -7.412 1.00 95.38 176 ASP A O 1
ATOM 1358 N N . MET A 1 177 ? 10.806 -5.140 -7.813 1.00 96.62 177 MET A N 1
ATOM 1359 C CA . MET A 1 177 ? 10.474 -5.962 -8.985 1.00 96.62 177 MET A CA 1
ATOM 1360 C C . MET A 1 177 ? 11.087 -5.468 -10.306 1.00 96.62 177 MET A C 1
ATOM 1362 O O . MET A 1 177 ? 10.811 -6.023 -11.367 1.00 96.62 177 MET A O 1
ATOM 1366 N N . ASN A 1 178 ? 11.932 -4.433 -10.273 1.00 96.75 178 ASN A N 1
ATOM 1367 C CA . ASN A 1 178 ? 12.472 -3.759 -11.461 1.00 96.75 178 ASN A CA 1
ATOM 1368 C C . ASN A 1 178 ? 11.409 -3.154 -12.397 1.00 96.75 178 ASN A C 1
ATOM 1370 O O . ASN A 1 178 ? 11.686 -2.904 -13.566 1.00 96.75 178 ASN A O 1
ATOM 1374 N N . ARG A 1 179 ? 10.225 -2.816 -11.886 1.00 97.94 179 ARG A N 1
ATOM 1375 C CA . ARG A 1 179 ? 9.199 -2.029 -12.589 1.00 97.94 179 ARG A CA 1
ATOM 1376 C C . ARG A 1 179 ? 9.471 -0.532 -12.404 1.00 97.94 179 ARG A C 1
ATOM 1378 O O . ARG A 1 179 ? 8.655 0.234 -11.897 1.00 97.94 179 ARG A O 1
ATOM 1385 N N . ILE A 1 180 ? 10.687 -0.117 -12.772 1.00 98.25 180 ILE A N 1
ATOM 1386 C CA . ILE A 1 180 ? 11.263 1.188 -12.397 1.00 98.25 180 ILE A CA 1
ATOM 1387 C C . ILE A 1 180 ? 10.494 2.358 -13.008 1.00 98.25 180 ILE A C 1
ATOM 1389 O O . ILE A 1 180 ? 10.251 3.361 -12.343 1.00 98.25 180 ILE A O 1
ATOM 1393 N N . VAL A 1 181 ? 10.110 2.233 -14.276 1.00 98.12 181 VAL A N 1
ATOM 1394 C CA . VAL A 1 181 ? 9.367 3.275 -14.996 1.00 98.12 181 VAL A CA 1
ATOM 1395 C C . VAL A 1 181 ? 8.000 3.508 -14.361 1.00 98.12 181 VAL A C 1
ATOM 1397 O O . VAL A 1 181 ? 7.625 4.658 -14.151 1.00 98.12 181 VAL A O 1
ATOM 1400 N N . GLU A 1 182 ? 7.296 2.439 -13.989 1.00 98.06 182 GLU A N 1
ATOM 1401 C CA . GLU A 1 182 ? 6.002 2.530 -13.307 1.00 98.06 182 GLU A CA 1
ATOM 1402 C C . GLU A 1 182 ? 6.134 3.234 -11.954 1.00 98.06 182 GLU A C 1
ATOM 1404 O O . GLU A 1 182 ? 5.358 4.142 -11.662 1.00 98.06 182 GLU A O 1
ATOM 1409 N N . ALA A 1 183 ? 7.169 2.901 -11.173 1.00 98.19 183 ALA A N 1
ATOM 1410 C CA . ALA A 1 183 ? 7.449 3.578 -9.907 1.00 98.19 183 ALA A CA 1
ATOM 1411 C C . ALA A 1 183 ? 7.708 5.084 -10.099 1.00 98.19 183 ALA A C 1
ATOM 1413 O O . ALA A 1 183 ? 7.173 5.902 -9.355 1.00 98.19 183 ALA A O 1
ATOM 1414 N N . ILE A 1 184 ? 8.497 5.470 -11.110 1.00 98.19 184 ILE A N 1
ATOM 1415 C CA . ILE A 1 184 ? 8.782 6.886 -11.404 1.00 98.19 184 ILE A CA 1
ATOM 1416 C C . ILE A 1 184 ? 7.499 7.644 -11.745 1.00 98.19 184 ILE A C 1
ATOM 1418 O O . ILE A 1 184 ? 7.306 8.756 -11.255 1.00 98.19 184 ILE A O 1
ATOM 1422 N N . LEU A 1 185 ? 6.642 7.073 -12.594 1.00 97.38 185 LEU A N 1
ATOM 1423 C CA . LEU A 1 185 ? 5.399 7.722 -13.008 1.00 97.38 185 LEU A CA 1
ATOM 1424 C C . LEU A 1 185 ? 4.446 7.897 -11.822 1.00 97.38 185 LEU A C 1
ATOM 1426 O O . LEU A 1 185 ? 3.999 9.017 -11.584 1.00 97.38 185 LEU A O 1
ATOM 1430 N N . LEU A 1 186 ? 4.247 6.839 -11.029 1.00 97.31 186 LEU A N 1
ATOM 1431 C CA . LEU A 1 186 ? 3.438 6.877 -9.808 1.00 97.31 186 LEU A CA 1
ATOM 1432 C C . LEU A 1 186 ? 3.917 7.966 -8.837 1.00 97.31 186 LEU A C 1
ATOM 1434 O O . LEU A 1 186 ? 3.129 8.767 -8.343 1.00 97.31 186 LEU A O 1
ATOM 1438 N N . LEU A 1 187 ? 5.224 8.025 -8.571 1.00 97.19 187 LEU A N 1
ATOM 1439 C CA . LEU A 1 187 ? 5.789 8.989 -7.626 1.00 97.19 187 LEU A CA 1
ATOM 1440 C C . LEU A 1 187 ? 5.729 10.433 -8.141 1.00 97.19 187 LEU A C 1
ATOM 1442 O O . LEU A 1 187 ? 5.575 11.360 -7.347 1.00 97.19 187 LEU A O 1
ATOM 1446 N N . ARG A 1 188 ? 5.860 10.650 -9.457 1.00 95.12 188 ARG A N 1
ATOM 1447 C CA . ARG A 1 188 ? 5.717 11.985 -10.063 1.00 95.12 188 ARG A CA 1
ATOM 1448 C C . ARG A 1 188 ? 4.283 12.490 -9.970 1.00 95.12 188 ARG A C 1
ATOM 1450 O O . ARG A 1 188 ? 4.090 13.660 -9.649 1.00 95.12 188 ARG A O 1
ATOM 1457 N N . GLU A 1 189 ? 3.313 11.615 -10.211 1.00 95.06 189 GLU A N 1
ATOM 1458 C CA . GLU A 1 189 ? 1.895 11.916 -10.026 1.00 95.06 189 GLU A CA 1
ATOM 1459 C C . GLU A 1 189 ? 1.597 12.255 -8.560 1.00 95.06 189 GLU A C 1
ATOM 1461 O O . GLU A 1 189 ? 1.093 13.336 -8.263 1.00 95.06 189 GLU A O 1
ATOM 1466 N N . ALA A 1 190 ? 2.026 11.404 -7.625 1.00 95.00 190 ALA A N 1
ATOM 1467 C CA . ALA A 1 190 ? 1.830 11.641 -6.198 1.00 95.00 190 ALA A CA 1
ATOM 1468 C C . ALA A 1 190 ? 2.491 12.940 -5.714 1.00 95.00 190 ALA A C 1
ATOM 1470 O O . ALA A 1 190 ? 1.905 13.695 -4.940 1.00 95.00 190 ALA A O 1
ATOM 1471 N N . ARG A 1 191 ? 3.692 13.259 -6.210 1.00 94.19 191 ARG A N 1
ATOM 1472 C CA . ARG A 1 191 ? 4.378 14.516 -5.888 1.00 94.19 191 ARG A CA 1
ATOM 1473 C C . ARG A 1 191 ? 3.626 15.746 -6.398 1.00 94.19 191 ARG A C 1
ATOM 1475 O O . ARG A 1 191 ? 3.685 16.781 -5.739 1.00 94.19 191 ARG A O 1
ATOM 1482 N N . ALA A 1 192 ? 2.948 15.655 -7.542 1.00 91.62 192 ALA A N 1
ATOM 1483 C CA . ALA A 1 192 ? 2.137 16.758 -8.053 1.00 91.62 192 ALA A CA 1
ATOM 1484 C C . ALA A 1 192 ? 0.965 17.072 -7.108 1.00 91.62 192 ALA A C 1
ATOM 1486 O O . ALA A 1 192 ? 0.678 18.243 -6.868 1.00 91.62 192 ALA A O 1
ATOM 1487 N N . SER A 1 193 ? 0.359 16.042 -6.509 1.00 88.56 193 SER A N 1
ATOM 1488 C CA . SER A 1 193 ? -0.735 16.190 -5.537 1.00 88.56 193 SER A CA 1
ATOM 1489 C C . SER A 1 193 ? -0.266 16.469 -4.099 1.00 88.56 193 SER A C 1
ATOM 1491 O O . SER A 1 193 ? -1.028 17.004 -3.299 1.00 88.56 193 SER A O 1
ATOM 1493 N N . HIS A 1 194 ? 0.990 16.157 -3.759 1.00 87.69 194 HIS A N 1
ATOM 1494 C CA . HIS A 1 194 ? 1.553 16.288 -2.408 1.00 87.69 194 HIS A CA 1
ATOM 1495 C C . HIS A 1 194 ? 2.915 16.999 -2.410 1.00 87.69 194 HIS A C 1
ATOM 1497 O O . HIS A 1 194 ? 3.918 16.470 -1.925 1.00 87.69 194 HIS A O 1
ATOM 1503 N N . ALA A 1 195 ? 2.958 18.220 -2.949 1.00 83.44 195 ALA A N 1
ATOM 1504 C CA . ALA A 1 195 ? 4.204 18.956 -3.186 1.00 83.44 195 ALA A CA 1
ATOM 1505 C C . ALA A 1 195 ? 5.058 19.218 -1.927 1.00 83.44 195 ALA A C 1
ATOM 1507 O O . ALA A 1 195 ? 6.275 19.366 -2.040 1.00 83.44 195 ALA A O 1
ATOM 1508 N N . SER A 1 196 ? 4.448 19.263 -0.737 1.00 86.38 196 SER A N 1
ATOM 1509 C CA . SER A 1 196 ? 5.141 19.470 0.543 1.00 86.38 196 SER A CA 1
ATOM 1510 C C . SER A 1 196 ? 5.794 18.207 1.113 1.00 86.38 196 SER A C 1
ATOM 1512 O O . SER A 1 196 ? 6.607 18.306 2.031 1.00 86.38 196 SER A O 1
ATOM 1514 N N . ASN A 1 197 ? 5.468 17.020 0.593 1.00 90.62 197 ASN A N 1
ATOM 1515 C CA . ASN A 1 197 ? 6.014 15.769 1.100 1.00 90.62 197 ASN A CA 1
ATOM 1516 C C . ASN A 1 197 ? 7.371 15.462 0.448 1.00 90.62 197 ASN A C 1
ATOM 1518 O O . ASN A 1 197 ? 7.464 15.092 -0.727 1.00 90.62 197 ASN A O 1
ATOM 1522 N N . THR A 1 198 ? 8.438 15.588 1.236 1.00 93.12 198 THR A N 1
ATOM 1523 C CA . THR A 1 198 ? 9.819 15.386 0.781 1.00 93.12 198 THR A CA 1
ATOM 1524 C C . THR A 1 198 ? 10.129 13.932 0.423 1.00 93.12 198 THR A C 1
ATOM 1526 O O . THR A 1 198 ? 10.975 13.697 -0.442 1.00 93.12 198 THR A O 1
ATOM 1529 N N . GLN A 1 199 ? 9.409 12.957 0.991 1.00 94.81 199 GLN A N 1
ATOM 1530 C CA . GLN A 1 199 ? 9.658 11.529 0.754 1.00 94.81 199 GLN A CA 1
ATOM 1531 C C . GLN A 1 199 ? 9.427 11.148 -0.712 1.00 94.81 199 GLN A C 1
ATOM 1533 O O . GLN A 1 199 ? 10.192 10.368 -1.282 1.00 94.81 199 GLN A O 1
ATOM 1538 N N . PHE A 1 200 ? 8.432 11.756 -1.370 1.00 95.38 200 PHE A N 1
ATOM 1539 C CA . PHE A 1 200 ? 8.221 11.544 -2.801 1.00 95.38 200 PHE A CA 1
ATOM 1540 C C . PHE A 1 200 ? 9.411 12.044 -3.625 1.00 95.38 200 PHE A C 1
ATOM 1542 O O . PHE A 1 200 ? 9.851 11.356 -4.543 1.00 95.38 200 PHE A O 1
ATOM 1549 N N . ALA A 1 201 ? 9.979 13.208 -3.293 1.00 93.19 201 ALA A N 1
ATOM 1550 C CA . ALA A 1 201 ? 11.137 13.747 -4.006 1.00 93.19 201 ALA A CA 1
ATOM 1551 C C . ALA A 1 201 ? 12.377 12.848 -3.858 1.00 93.19 201 ALA A C 1
ATOM 1553 O O . ALA A 1 201 ? 13.042 12.548 -4.852 1.00 93.19 201 ALA A O 1
ATOM 1554 N N . GLU A 1 202 ? 12.652 12.374 -2.642 1.00 95.25 202 GLU A N 1
ATOM 1555 C CA . GLU A 1 202 ? 13.752 11.446 -2.358 1.00 95.25 202 GLU A CA 1
ATOM 1556 C C . GLU A 1 202 ? 13.585 10.121 -3.110 1.00 95.25 202 GLU A C 1
ATOM 1558 O O . GLU A 1 202 ? 14.529 9.604 -3.718 1.00 95.25 202 GLU A O 1
ATOM 1563 N N . MET A 1 203 ? 12.368 9.573 -3.122 1.00 96.38 203 MET A N 1
ATOM 1564 C CA . MET A 1 203 ? 12.096 8.300 -3.777 1.00 96.38 203 MET A CA 1
ATOM 1565 C C . MET A 1 203 ? 12.134 8.399 -5.303 1.00 96.38 203 MET A C 1
ATOM 1567 O O . MET A 1 203 ? 12.678 7.494 -5.940 1.00 96.38 203 MET A O 1
ATOM 1571 N N . VAL A 1 204 ? 11.670 9.511 -5.890 1.00 96.62 204 VAL A N 1
ATOM 1572 C CA . VAL A 1 204 ? 11.886 9.807 -7.319 1.00 96.62 204 VAL A CA 1
ATOM 1573 C C . VAL A 1 204 ? 13.380 9.807 -7.632 1.00 96.62 204 VAL A C 1
ATOM 1575 O O . VAL A 1 204 ? 13.795 9.137 -8.575 1.00 96.62 204 VAL A O 1
ATOM 1578 N N . GLY A 1 205 ? 14.203 10.477 -6.817 1.00 96.69 205 GLY A N 1
ATOM 1579 C CA . GLY A 1 205 ? 15.657 10.505 -7.003 1.00 96.69 205 GLY A CA 1
ATOM 1580 C C . GLY A 1 205 ? 16.290 9.107 -6.992 1.00 96.69 205 GLY A C 1
ATOM 1581 O O . GLY A 1 205 ? 17.090 8.779 -7.872 1.00 96.69 205 GLY A O 1
ATOM 1582 N N . ARG A 1 206 ? 15.885 8.239 -6.053 1.00 97.62 206 ARG A N 1
ATOM 1583 C CA . ARG A 1 206 ? 16.333 6.831 -6.007 1.00 97.62 206 ARG A CA 1
ATOM 1584 C C . ARG A 1 206 ? 15.909 6.046 -7.251 1.00 97.62 206 ARG A C 1
ATOM 1586 O O . ARG A 1 206 ? 16.729 5.339 -7.844 1.00 97.62 206 ARG A O 1
ATOM 1593 N N . ALA A 1 207 ? 14.652 6.182 -7.667 1.00 98.00 207 ALA A N 1
ATOM 1594 C CA . ALA A 1 207 ? 14.114 5.502 -8.840 1.00 98.00 207 ALA A CA 1
ATOM 1595 C C . ALA A 1 207 ? 14.819 5.950 -10.135 1.00 98.00 207 ALA A C 1
ATOM 1597 O O . ALA A 1 207 ? 15.212 5.117 -10.955 1.00 98.00 207 ALA A O 1
ATOM 1598 N N . GLU A 1 208 ? 15.063 7.252 -10.294 1.00 97.69 208 GLU A N 1
ATOM 1599 C CA . GLU A 1 208 ? 15.790 7.820 -11.431 1.00 97.69 208 GLU A CA 1
ATOM 1600 C C . GLU A 1 208 ? 17.259 7.387 -11.460 1.00 97.69 208 GLU A C 1
ATOM 1602 O O . GLU A 1 208 ? 17.775 7.056 -12.531 1.00 97.69 208 GLU A O 1
ATOM 1607 N N . ALA A 1 209 ? 17.927 7.313 -10.305 1.00 97.94 209 ALA A N 1
ATOM 1608 C CA . ALA A 1 209 ? 19.286 6.788 -10.209 1.00 97.94 209 ALA A CA 1
ATOM 1609 C C . ALA A 1 209 ? 19.354 5.317 -10.654 1.00 97.94 209 ALA A C 1
ATOM 1611 O O . ALA A 1 209 ? 20.211 4.953 -11.467 1.00 97.94 209 ALA A O 1
ATOM 1612 N N . LYS A 1 210 ? 18.405 4.483 -10.204 1.00 98.06 210 LYS A N 1
ATOM 1613 C CA . LYS A 1 210 ? 18.300 3.080 -10.635 1.00 98.06 210 LYS A CA 1
ATOM 1614 C C . LYS A 1 210 ? 18.005 2.969 -12.136 1.00 98.06 210 LYS A C 1
ATOM 1616 O O . LYS A 1 210 ? 18.663 2.191 -12.827 1.00 98.06 210 LYS A O 1
ATOM 1621 N N . ARG A 1 211 ? 17.098 3.797 -12.676 1.00 98.25 211 ARG A N 1
ATOM 1622 C CA . ARG A 1 211 ? 16.833 3.875 -14.126 1.00 98.25 211 ARG A CA 1
ATOM 1623 C C . ARG A 1 211 ? 18.091 4.251 -14.905 1.00 98.25 211 ARG A C 1
ATOM 1625 O O . ARG A 1 211 ? 18.377 3.639 -15.928 1.00 98.25 211 ARG A O 1
ATOM 1632 N N . LYS A 1 212 ? 18.859 5.234 -14.429 1.00 97.75 212 LYS A N 1
ATOM 1633 C CA . LYS A 1 212 ? 20.094 5.697 -15.079 1.00 97.75 212 LYS A CA 1
ATOM 1634 C C . LYS A 1 212 ? 21.154 4.599 -15.129 1.00 97.75 212 LYS A C 1
ATOM 1636 O O . LYS A 1 212 ? 21.797 4.433 -16.163 1.00 97.75 212 LYS A O 1
ATOM 1641 N N . LEU A 1 213 ? 21.303 3.824 -14.055 1.00 97.88 213 LEU A N 1
ATOM 1642 C CA . LEU A 1 213 ? 22.187 2.658 -14.035 1.00 97.88 213 LEU A CA 1
ATOM 1643 C C . LEU A 1 213 ? 21.782 1.629 -15.103 1.00 97.88 213 LEU A C 1
ATOM 1645 O O . LEU A 1 213 ? 22.630 1.169 -15.865 1.00 97.88 213 LEU A O 1
ATOM 1649 N N . LEU A 1 214 ? 20.489 1.308 -15.193 1.00 98.00 214 LEU A N 1
ATOM 1650 C CA . LEU A 1 214 ? 19.956 0.359 -16.177 1.00 98.00 214 LEU A CA 1
ATOM 1651 C C . LEU A 1 214 ? 20.063 0.887 -17.615 1.00 98.00 214 LEU A C 1
ATOM 1653 O O . LEU A 1 214 ? 20.442 0.142 -18.514 1.00 98.00 214 LEU A O 1
ATOM 1657 N N . SER A 1 215 ? 19.842 2.186 -17.826 1.00 97.75 215 SER A N 1
ATOM 1658 C CA . SER A 1 215 ? 20.114 2.852 -19.106 1.00 97.75 215 SER A CA 1
ATOM 1659 C C . SER A 1 215 ? 21.592 2.712 -19.484 1.00 97.75 215 SER A C 1
ATOM 1661 O O . SER A 1 215 ? 21.906 2.361 -20.615 1.00 97.75 215 SER A O 1
ATOM 1663 N N . GLY A 1 216 ? 22.522 2.867 -18.537 1.00 97.56 216 GLY A N 1
ATOM 1664 C CA . GLY A 1 216 ? 23.940 2.573 -18.770 1.00 97.56 216 GLY A CA 1
ATOM 1665 C C . GLY A 1 216 ? 24.183 1.123 -19.207 1.00 97.56 216 GLY A C 1
ATOM 1666 O O . GLY A 1 216 ? 24.859 0.884 -20.207 1.00 97.56 216 GLY A O 1
ATOM 1667 N N . GLN A 1 217 ? 23.582 0.158 -18.507 1.00 98.00 217 GLN A N 1
ATOM 1668 C CA . GLN A 1 217 ? 23.702 -1.273 -18.820 1.00 98.00 217 GLN A CA 1
ATOM 1669 C C . GLN A 1 217 ? 23.118 -1.644 -20.191 1.00 98.00 217 GLN A C 1
ATOM 1671 O O . GLN A 1 217 ? 23.688 -2.491 -20.873 1.00 98.00 217 GLN A O 1
ATOM 1676 N N . CYS A 1 218 ? 22.045 -0.981 -20.630 1.00 98.12 218 CYS A N 1
ATOM 1677 C CA . CYS A 1 218 ? 21.468 -1.137 -21.970 1.00 98.12 218 CYS A CA 1
ATOM 1678 C C . CYS A 1 218 ? 22.505 -0.901 -23.088 1.00 98.12 218 CYS A C 1
ATOM 1680 O O . CYS A 1 218 ? 22.503 -1.592 -24.112 1.00 98.12 218 CYS A O 1
ATOM 1682 N N . PHE A 1 219 ? 23.435 0.039 -22.888 1.00 97.12 219 PHE A N 1
ATOM 1683 C CA . PHE A 1 219 ? 24.458 0.371 -23.885 1.00 97.12 219 PHE A CA 1
ATOM 1684 C C . PHE A 1 219 ? 25.768 -0.401 -23.713 1.00 97.12 219 PHE A C 1
ATOM 1686 O O . PHE A 1 219 ? 26.467 -0.612 -24.701 1.00 97.12 219 PHE A O 1
ATOM 1693 N N . THR A 1 220 ? 26.114 -0.823 -22.495 1.00 96.94 220 THR A N 1
ATOM 1694 C CA . THR A 1 220 ? 27.402 -1.486 -22.223 1.00 96.94 220 THR A CA 1
ATOM 1695 C C . THR A 1 220 ? 27.333 -3.009 -22.270 1.00 96.94 220 THR A C 1
ATOM 1697 O O . THR A 1 220 ? 28.318 -3.650 -22.636 1.00 96.94 220 THR A O 1
ATOM 1700 N N . ARG A 1 221 ? 26.188 -3.609 -21.924 1.00 96.06 221 ARG A N 1
ATOM 1701 C CA . ARG A 1 221 ? 26.002 -5.065 -21.977 1.00 96.06 221 ARG A CA 1
ATOM 1702 C C . ARG A 1 221 ? 25.701 -5.539 -23.400 1.00 96.06 221 ARG A C 1
ATOM 1704 O O . ARG A 1 221 ? 25.483 -4.743 -24.319 1.00 96.06 221 ARG A O 1
ATOM 1711 N N . ARG A 1 222 ? 25.665 -6.863 -23.575 1.00 95.19 222 ARG A N 1
ATOM 1712 C CA . ARG A 1 222 ? 25.371 -7.539 -24.848 1.00 95.19 222 ARG A CA 1
ATOM 1713 C C . ARG A 1 222 ? 24.133 -8.435 -24.739 1.00 95.19 222 ARG A C 1
ATOM 1715 O O . ARG A 1 222 ? 23.755 -8.841 -23.639 1.00 95.19 222 ARG A O 1
ATOM 1722 N N . GLY A 1 223 ? 23.524 -8.740 -25.885 1.00 95.25 223 GLY A N 1
ATOM 1723 C CA . GLY A 1 223 ? 22.455 -9.731 -26.018 1.00 95.25 223 GLY A CA 1
ATOM 1724 C C . GLY A 1 223 ? 21.237 -9.485 -25.121 1.00 95.25 223 GLY A C 1
ATOM 1725 O O . GLY A 1 223 ? 20.807 -8.348 -24.913 1.00 95.25 223 GLY A O 1
ATOM 1726 N N . ALA A 1 224 ? 20.684 -10.572 -24.577 1.00 95.88 224 ALA A N 1
ATOM 1727 C CA . ALA A 1 224 ? 19.449 -10.557 -23.794 1.00 95.88 224 ALA A CA 1
ATOM 1728 C C . ALA A 1 224 ? 19.533 -9.693 -22.522 1.00 95.88 224 ALA A C 1
ATOM 1730 O O . ALA A 1 224 ? 18.548 -9.062 -22.142 1.00 95.88 224 ALA A O 1
ATOM 1731 N N . GLU A 1 225 ? 20.701 -9.608 -21.879 1.00 96.75 225 GLU A N 1
ATOM 1732 C CA . GLU A 1 225 ? 20.875 -8.761 -20.693 1.00 96.75 225 GLU A CA 1
ATOM 1733 C C . GLU A 1 225 ? 20.795 -7.272 -21.023 1.00 96.75 225 GLU A C 1
ATOM 1735 O O . GLU A 1 225 ? 20.172 -6.506 -20.285 1.00 96.75 225 GLU A O 1
ATOM 1740 N N . ALA A 1 226 ? 21.411 -6.863 -22.136 1.00 97.88 226 ALA A N 1
ATOM 1741 C CA . ALA A 1 226 ? 21.308 -5.494 -22.624 1.00 97.88 226 ALA A CA 1
ATOM 1742 C C . ALA A 1 226 ? 19.859 -5.159 -22.963 1.00 97.88 226 ALA A C 1
ATOM 1744 O O . ALA A 1 226 ? 19.362 -4.119 -22.542 1.00 97.88 226 ALA A O 1
ATOM 1745 N N . LEU A 1 227 ? 19.170 -6.073 -23.656 1.00 98.25 227 LEU A N 1
ATOM 1746 C CA . LEU A 1 227 ? 17.777 -5.883 -24.041 1.00 98.25 227 LEU A CA 1
ATOM 1747 C C . LEU A 1 227 ? 16.883 -5.714 -22.807 1.00 98.25 227 LEU A C 1
ATOM 1749 O O . LEU A 1 227 ? 16.146 -4.737 -22.727 1.00 98.25 227 LEU A O 1
ATOM 1753 N N . LYS A 1 228 ? 17.038 -6.581 -21.800 1.00 98.25 228 LYS A N 1
ATOM 1754 C CA . LYS A 1 228 ? 16.314 -6.475 -20.527 1.00 98.25 228 LYS A CA 1
ATOM 1755 C C . LYS A 1 228 ? 16.579 -5.141 -19.823 1.00 98.25 228 LYS A C 1
ATOM 1757 O O . LYS A 1 228 ? 15.653 -4.522 -19.305 1.00 98.25 228 LYS A O 1
ATOM 1762 N N . ALA A 1 229 ? 17.829 -4.678 -19.805 1.00 98.31 229 ALA A N 1
ATOM 1763 C CA . ALA A 1 229 ? 18.170 -3.384 -19.222 1.00 98.31 229 ALA A CA 1
ATOM 1764 C C . ALA A 1 229 ? 17.537 -2.216 -20.001 1.00 98.31 229 ALA A C 1
ATOM 1766 O O . ALA A 1 229 ? 17.039 -1.275 -19.382 1.00 98.31 229 ALA A O 1
ATOM 1767 N N . CYS A 1 230 ? 17.500 -2.292 -21.338 1.00 98.12 230 CYS A N 1
ATOM 1768 C CA . CYS A 1 230 ? 16.807 -1.316 -22.178 1.00 98.12 230 CYS A CA 1
ATOM 1769 C C . CYS A 1 230 ? 15.300 -1.302 -21.894 1.00 98.12 230 CYS A C 1
ATOM 1771 O O . CYS A 1 230 ? 14.740 -0.225 -21.709 1.00 98.12 230 CYS A O 1
ATOM 1773 N N . ASP A 1 231 ? 14.666 -2.476 -21.819 1.00 98.00 231 ASP A N 1
ATOM 1774 C CA . ASP A 1 231 ? 13.231 -2.625 -21.552 1.00 98.00 231 ASP A CA 1
ATOM 1775 C C . ASP A 1 231 ? 12.843 -1.998 -20.208 1.00 98.00 231 ASP A C 1
ATOM 1777 O O . ASP A 1 231 ? 11.887 -1.229 -20.135 1.00 98.00 231 ASP A O 1
ATOM 1781 N N . ILE A 1 232 ? 13.623 -2.255 -19.154 1.00 98.19 232 ILE A N 1
ATOM 1782 C CA . ILE A 1 232 ? 13.351 -1.696 -17.824 1.00 98.19 232 ILE A CA 1
ATOM 1783 C C . ILE A 1 232 ? 13.601 -0.177 -17.776 1.00 98.19 232 ILE A C 1
ATOM 1785 O O . ILE A 1 232 ? 12.901 0.546 -17.067 1.00 98.19 232 ILE A O 1
ATOM 1789 N N . ALA A 1 233 ? 14.622 0.326 -18.477 1.00 98.06 233 ALA A N 1
ATOM 1790 C CA . ALA A 1 233 ? 15.026 1.733 -18.397 1.00 98.06 233 ALA A CA 1
ATOM 1791 C C . ALA A 1 233 ? 14.219 2.678 -19.306 1.00 98.06 233 ALA A C 1
ATOM 1793 O O . ALA A 1 233 ? 14.342 3.905 -19.172 1.00 98.06 233 ALA A O 1
ATOM 1794 N N . LEU A 1 234 ? 13.437 2.132 -20.242 1.00 98.00 234 LEU A N 1
ATOM 1795 C CA . LEU A 1 234 ? 12.723 2.878 -21.272 1.00 98.00 234 LEU A CA 1
ATOM 1796 C C . LEU A 1 234 ? 11.589 3.728 -20.678 1.00 98.00 234 LEU A C 1
ATOM 1798 O O . LEU A 1 234 ? 10.467 3.270 -20.480 1.00 98.00 234 LEU A O 1
ATOM 1802 N N . LEU A 1 235 ? 11.881 5.006 -20.446 1.00 97.19 235 LEU A N 1
ATOM 1803 C CA . LEU A 1 235 ? 10.919 6.003 -19.987 1.00 97.19 235 LEU A CA 1
ATOM 1804 C C . LEU A 1 235 ? 10.551 6.935 -21.144 1.00 97.19 235 LEU A C 1
ATOM 1806 O O . LEU A 1 235 ? 11.424 7.597 -21.706 1.00 97.19 235 LEU A O 1
ATOM 1810 N N . LYS A 1 236 ? 9.259 7.010 -21.471 1.00 94.06 236 LYS A N 1
ATOM 1811 C CA . LYS A 1 236 ? 8.750 7.922 -22.504 1.00 94.06 236 LYS A CA 1
ATOM 1812 C C . LYS A 1 236 ? 8.990 9.384 -22.119 1.00 94.06 236 LYS A C 1
ATOM 1814 O O . LYS A 1 236 ? 8.833 9.756 -20.958 1.00 94.06 236 LYS A O 1
ATOM 1819 N N . GLY A 1 237 ? 9.378 10.200 -23.094 1.00 91.25 237 GLY A N 1
ATOM 1820 C CA . GLY A 1 237 ? 9.749 11.604 -22.925 1.00 91.25 237 GLY A CA 1
ATOM 1821 C C . GLY A 1 237 ? 11.127 11.826 -22.293 1.00 91.25 237 GLY A C 1
ATOM 1822 O O . GLY A 1 237 ? 11.548 12.972 -22.144 1.00 91.25 237 GLY A O 1
ATOM 1823 N N . ALA A 1 238 ? 11.855 10.770 -21.912 1.00 93.50 238 ALA A N 1
ATOM 1824 C CA . ALA A 1 238 ? 13.200 10.926 -21.374 1.00 93.50 238 ALA A CA 1
ATOM 1825 C C . ALA A 1 238 ? 14.196 11.318 -22.477 1.00 93.50 238 ALA A C 1
ATOM 1827 O O . ALA A 1 238 ? 14.107 10.861 -23.615 1.00 93.50 238 ALA A O 1
ATOM 1828 N N . ALA A 1 239 ? 15.211 12.113 -22.126 1.00 92.31 239 ALA A N 1
ATOM 1829 C CA . ALA A 1 239 ? 16.218 12.587 -23.082 1.00 92.31 239 ALA A CA 1
ATOM 1830 C C . ALA A 1 239 ? 16.967 11.450 -23.810 1.00 92.31 239 ALA A C 1
ATOM 1832 O O . ALA A 1 239 ? 17.448 11.634 -24.929 1.00 92.31 239 ALA A O 1
ATOM 1833 N N . ASP A 1 240 ? 17.068 10.275 -23.183 1.00 94.31 240 ASP A N 1
ATOM 1834 C CA . ASP A 1 240 ? 17.711 9.083 -23.728 1.00 94.31 240 ASP A CA 1
ATOM 1835 C C . ASP A 1 240 ? 16.750 8.115 -24.441 1.00 94.31 240 ASP A C 1
ATOM 1837 O O . ASP A 1 240 ? 17.223 7.117 -24.987 1.00 94.31 240 ASP A O 1
ATOM 1841 N N . GLU A 1 241 ? 15.444 8.409 -24.516 1.00 96.12 241 GLU A N 1
ATOM 1842 C CA . GLU A 1 241 ? 14.424 7.521 -25.098 1.00 96.12 241 GLU A CA 1
ATOM 1843 C C . GLU A 1 241 ? 14.770 7.108 -26.534 1.00 96.12 241 GLU A C 1
ATOM 1845 O O . GLU A 1 241 ? 14.830 5.918 -26.841 1.00 96.12 241 GLU A O 1
ATOM 1850 N N . LEU A 1 242 ? 15.082 8.077 -27.403 1.00 96.06 242 LEU A N 1
ATOM 1851 C CA . LEU A 1 242 ? 15.474 7.814 -28.793 1.00 96.06 242 LEU A CA 1
ATOM 1852 C C . LEU A 1 242 ? 16.663 6.846 -28.876 1.00 96.06 242 LEU A C 1
ATOM 1854 O O . LEU A 1 242 ? 16.689 5.942 -29.713 1.00 96.06 242 LEU A O 1
ATOM 1858 N N . ARG A 1 243 ? 17.666 7.053 -28.018 1.00 96.62 243 ARG A N 1
ATOM 1859 C CA . ARG A 1 243 ? 18.895 6.257 -28.017 1.00 96.62 243 ARG A CA 1
ATOM 1860 C C . ARG A 1 243 ? 18.618 4.834 -27.532 1.00 96.62 243 ARG A C 1
ATOM 1862 O O . ARG A 1 243 ? 19.125 3.892 -28.137 1.00 96.62 243 ARG A O 1
ATOM 1869 N N . ILE A 1 244 ? 17.794 4.681 -26.492 1.00 98.00 244 ILE A N 1
ATOM 1870 C CA . ILE A 1 244 ? 17.367 3.374 -25.973 1.00 98.00 244 ILE A CA 1
ATOM 1871 C C . ILE A 1 244 ? 16.560 2.623 -27.037 1.00 98.00 244 ILE A C 1
ATOM 1873 O O . ILE A 1 244 ? 16.844 1.457 -27.282 1.00 98.00 244 ILE A O 1
ATOM 1877 N N . GLN A 1 245 ? 15.617 3.279 -27.723 1.00 98.06 245 GLN A N 1
ATOM 1878 C CA . GLN A 1 245 ? 14.793 2.635 -28.755 1.00 98.06 245 GLN A CA 1
ATOM 1879 C C . GLN A 1 245 ? 15.618 2.096 -29.927 1.00 98.06 245 GLN A C 1
ATOM 1881 O O . GLN A 1 245 ? 15.373 0.983 -30.384 1.00 98.06 245 GLN A O 1
ATOM 1886 N N . ARG A 1 246 ? 16.633 2.842 -30.386 1.00 97.00 246 ARG A N 1
ATOM 1887 C CA . ARG A 1 246 ? 17.557 2.351 -31.424 1.00 97.00 246 ARG A CA 1
ATOM 1888 C C . ARG A 1 246 ? 18.321 1.119 -30.956 1.00 97.00 246 ARG A C 1
ATOM 1890 O O . ARG A 1 246 ? 18.265 0.087 -31.608 1.00 97.00 246 ARG A O 1
ATOM 1897 N N . ARG A 1 247 ? 18.951 1.205 -29.780 1.00 97.56 247 ARG A N 1
ATOM 1898 C CA . ARG A 1 247 ? 19.709 0.088 -29.203 1.00 97.56 247 ARG A CA 1
ATOM 1899 C C . ARG A 1 247 ? 18.838 -1.151 -29.004 1.00 97.56 247 ARG A C 1
ATOM 1901 O O . ARG A 1 247 ? 19.270 -2.257 -29.300 1.00 97.56 247 ARG A O 1
ATOM 1908 N N . ARG A 1 248 ? 17.611 -0.963 -28.520 1.00 98.12 248 ARG A N 1
ATOM 1909 C CA . ARG A 1 248 ? 16.616 -2.024 -28.356 1.00 98.12 248 ARG A CA 1
ATOM 1910 C C . ARG A 1 248 ? 16.287 -2.691 -29.692 1.00 98.12 248 ARG A C 1
ATOM 1912 O O . ARG A 1 248 ? 16.231 -3.913 -29.743 1.00 98.12 248 ARG A O 1
ATOM 1919 N N . ALA A 1 249 ? 16.087 -1.909 -30.753 1.00 97.38 249 ALA A N 1
ATOM 1920 C CA . ALA A 1 249 ? 15.804 -2.429 -32.087 1.00 97.38 249 ALA A CA 1
ATOM 1921 C C . ALA A 1 249 ? 16.946 -3.311 -32.616 1.00 97.38 249 ALA A C 1
ATOM 1923 O O . ALA A 1 249 ? 16.685 -4.437 -33.033 1.00 97.38 249 ALA A O 1
ATOM 1924 N N . ASP A 1 250 ? 18.194 -2.848 -32.497 1.00 96.31 250 ASP A N 1
ATOM 1925 C CA . ASP A 1 250 ? 19.382 -3.608 -32.910 1.00 96.31 250 ASP A CA 1
ATOM 1926 C C . ASP A 1 250 ? 19.481 -4.938 -32.138 1.00 96.31 250 ASP A C 1
ATOM 1928 O O . ASP A 1 250 ? 19.609 -6.007 -32.731 1.00 96.31 250 ASP A O 1
ATOM 1932 N N . LEU A 1 251 ? 19.316 -4.893 -30.810 1.00 97.56 251 LEU A N 1
ATOM 1933 C CA . LEU A 1 251 ? 19.361 -6.078 -29.941 1.00 97.56 251 LEU A CA 1
ATOM 1934 C C . LEU A 1 251 ? 18.230 -7.082 -30.222 1.00 97.56 251 LEU A C 1
ATOM 1936 O O . LEU A 1 251 ? 18.409 -8.283 -30.024 1.00 97.56 251 LEU A O 1
ATOM 1940 N N . LEU A 1 252 ? 17.052 -6.604 -30.634 1.00 97.81 252 LEU A N 1
ATOM 1941 C CA . LEU A 1 252 ? 15.926 -7.452 -31.038 1.00 97.81 252 LEU A CA 1
ATOM 1942 C C . LEU A 1 252 ? 16.170 -8.090 -32.404 1.00 97.81 252 LEU A C 1
ATOM 1944 O O . LEU A 1 252 ? 15.846 -9.261 -32.597 1.00 97.81 252 LEU A O 1
ATOM 1948 N N . PHE A 1 253 ? 16.762 -7.340 -33.333 1.00 94.44 253 PHE A N 1
ATOM 1949 C CA . PHE A 1 253 ? 17.145 -7.846 -34.644 1.00 94.44 253 PHE A CA 1
ATOM 1950 C C . PHE A 1 253 ? 18.197 -8.957 -34.519 1.00 94.44 253 PHE A C 1
ATOM 1952 O O . PHE A 1 253 ? 18.014 -10.030 -35.085 1.00 94.44 253 PHE A O 1
ATOM 1959 N N . GLU A 1 254 ? 19.223 -8.759 -33.683 1.00 94.81 254 GLU A N 1
ATOM 1960 C CA . GLU A 1 254 ? 20.236 -9.778 -33.352 1.00 94.81 254 GLU A CA 1
ATOM 1961 C C . GLU A 1 254 ? 19.632 -11.070 -32.765 1.00 94.81 254 GLU A C 1
ATOM 1963 O O . GLU A 1 254 ? 20.218 -12.143 -32.892 1.00 94.81 254 GLU A O 1
ATOM 1968 N N . GLN A 1 255 ? 18.455 -10.987 -32.137 1.00 96.19 255 GLN A N 1
ATOM 1969 C CA . GLN A 1 255 ? 17.723 -12.124 -31.562 1.00 96.19 255 GLN A CA 1
ATOM 1970 C C . GLN A 1 255 ? 16.664 -12.713 -32.508 1.00 96.19 255 GLN A C 1
ATOM 1972 O O . GLN A 1 255 ? 15.830 -13.502 -32.067 1.00 96.19 255 GLN A O 1
ATOM 1977 N N . ASN A 1 256 ? 16.655 -12.328 -33.789 1.00 95.19 256 ASN A N 1
ATOM 1978 C CA . ASN A 1 256 ? 15.648 -12.727 -34.782 1.00 95.19 256 ASN A CA 1
ATOM 1979 C C . ASN A 1 256 ? 14.201 -12.342 -34.407 1.00 95.19 256 ASN A C 1
ATOM 1981 O O . ASN A 1 256 ? 13.237 -12.937 -34.886 1.00 95.19 256 ASN A O 1
ATOM 1985 N N . ARG A 1 257 ? 14.016 -11.307 -33.579 1.00 96.62 257 ARG A N 1
ATOM 1986 C CA . ARG A 1 257 ? 12.701 -10.777 -33.173 1.00 96.62 257 ARG A CA 1
ATOM 1987 C C . ARG A 1 257 ? 12.289 -9.612 -34.074 1.00 96.62 257 ARG A C 1
ATOM 1989 O O . ARG A 1 257 ? 12.070 -8.489 -33.617 1.00 96.62 257 ARG A O 1
ATOM 1996 N N . ALA A 1 258 ? 12.197 -9.879 -35.378 1.00 93.50 258 ALA A N 1
ATOM 1997 C CA . ALA A 1 258 ? 12.066 -8.859 -36.425 1.00 93.50 258 ALA A CA 1
ATOM 1998 C C . ALA A 1 258 ? 10.847 -7.928 -36.255 1.00 93.50 258 ALA A C 1
ATOM 2000 O O . ALA A 1 258 ? 10.968 -6.716 -36.431 1.00 93.50 258 ALA A O 1
ATOM 2001 N N . ALA A 1 259 ? 9.685 -8.462 -35.862 1.00 95.50 259 ALA A N 1
ATOM 2002 C CA . ALA A 1 259 ? 8.474 -7.657 -35.667 1.00 95.50 259 ALA A CA 1
ATOM 2003 C C . ALA A 1 259 ? 8.636 -6.616 -34.542 1.00 95.50 259 ALA A C 1
ATOM 2005 O O . ALA A 1 259 ? 8.253 -5.453 -34.687 1.00 95.50 259 ALA A O 1
ATOM 2006 N N . GLU A 1 260 ? 9.252 -7.013 -33.430 1.00 96.00 260 GLU A N 1
ATOM 2007 C CA . GLU A 1 260 ? 9.501 -6.121 -32.297 1.00 96.00 260 GLU A CA 1
ATOM 2008 C C . GLU A 1 260 ? 10.627 -5.126 -32.589 1.00 96.00 260 GLU A C 1
ATOM 2010 O O . GLU A 1 260 ? 10.544 -3.965 -32.178 1.00 96.00 260 GLU A O 1
ATOM 2015 N N . ALA A 1 261 ? 11.654 -5.555 -33.331 1.00 96.69 261 ALA A N 1
ATOM 2016 C CA . ALA A 1 261 ? 12.715 -4.679 -33.817 1.00 96.69 261 ALA A CA 1
ATOM 2017 C C . ALA A 1 261 ? 12.145 -3.570 -34.716 1.00 96.69 261 ALA A C 1
ATOM 2019 O O . ALA A 1 261 ? 12.437 -2.389 -34.515 1.00 96.69 261 ALA A O 1
ATOM 2020 N N . LEU A 1 262 ? 11.251 -3.925 -35.647 1.00 95.44 262 LEU A N 1
ATOM 2021 C CA . LEU A 1 262 ? 10.553 -2.964 -36.501 1.00 95.44 262 LEU A CA 1
ATOM 2022 C C . LEU A 1 262 ? 9.732 -1.966 -35.676 1.00 95.44 262 LEU A C 1
ATOM 2024 O O . LEU A 1 262 ? 9.775 -0.765 -35.946 1.00 95.44 262 LEU A O 1
ATOM 2028 N N . ALA A 1 263 ? 9.011 -2.432 -34.653 1.00 95.94 263 ALA A N 1
ATOM 2029 C CA . ALA A 1 263 ? 8.253 -1.552 -33.766 1.00 95.94 263 ALA A CA 1
ATOM 2030 C C . ALA A 1 263 ? 9.163 -0.548 -33.031 1.00 95.94 263 ALA A C 1
ATOM 2032 O O . ALA A 1 263 ? 8.850 0.644 -32.975 1.00 95.94 263 ALA A O 1
ATOM 2033 N N . ALA A 1 264 ? 10.316 -1.001 -32.529 1.00 95.81 264 ALA A N 1
ATOM 2034 C CA . ALA A 1 264 ? 11.301 -0.143 -31.874 1.00 95.81 264 ALA A CA 1
ATOM 2035 C C . ALA A 1 264 ? 11.931 0.878 -32.846 1.00 95.81 264 ALA A C 1
ATOM 2037 O O . ALA A 1 264 ? 12.050 2.058 -32.506 1.00 95.81 264 ALA A O 1
ATOM 2038 N N . HIS A 1 265 ? 12.243 0.485 -34.087 1.00 96.00 265 HIS A N 1
ATOM 2039 C CA . HIS A 1 265 ? 12.695 1.420 -35.126 1.00 96.00 265 HIS A CA 1
ATOM 2040 C C . HIS A 1 265 ? 11.627 2.456 -35.489 1.00 96.00 265 HIS A C 1
ATOM 2042 O O . HIS A 1 265 ? 11.943 3.644 -35.585 1.00 96.00 265 HIS A O 1
ATOM 2048 N N . LYS A 1 266 ? 10.359 2.043 -35.639 1.00 95.88 266 LYS A N 1
ATOM 2049 C CA . LYS A 1 266 ? 9.234 2.963 -35.881 1.00 95.88 266 LYS A CA 1
ATOM 2050 C C . LYS A 1 266 ? 9.102 3.975 -34.736 1.00 95.88 266 LYS A C 1
ATOM 2052 O O . LYS A 1 266 ? 8.945 5.168 -34.994 1.00 95.88 266 LYS A O 1
ATOM 2057 N N . ALA A 1 267 ? 9.240 3.534 -33.483 1.00 94.56 267 ALA A N 1
ATOM 2058 C CA . ALA A 1 267 ? 9.253 4.427 -32.323 1.00 94.56 267 ALA A CA 1
ATOM 2059 C C . ALA A 1 267 ? 10.441 5.407 -32.356 1.00 94.56 267 ALA A C 1
ATOM 2061 O O . ALA A 1 267 ? 10.251 6.613 -32.212 1.00 94.56 267 ALA A O 1
ATOM 2062 N N . ALA A 1 268 ? 11.657 4.922 -32.625 1.00 95.00 268 ALA A N 1
ATOM 2063 C CA . ALA A 1 268 ? 12.841 5.768 -32.758 1.00 95.00 268 ALA A CA 1
ATOM 2064 C C . ALA A 1 268 ? 12.713 6.797 -33.897 1.00 95.00 268 ALA A C 1
ATOM 2066 O O . ALA A 1 268 ? 13.161 7.935 -33.754 1.00 95.00 268 ALA A O 1
ATOM 2067 N N . ARG A 1 269 ? 12.094 6.431 -35.026 1.00 93.56 269 ARG A N 1
ATOM 2068 C CA . ARG A 1 269 ? 11.862 7.354 -36.146 1.00 93.56 269 ARG A CA 1
ATOM 2069 C C . ARG A 1 269 ? 10.912 8.477 -35.748 1.00 93.56 269 ARG A C 1
ATOM 2071 O O . ARG A 1 269 ? 11.273 9.630 -35.941 1.00 93.56 269 ARG A O 1
ATOM 2078 N N . ARG A 1 270 ? 9.778 8.152 -35.114 1.00 92.94 270 ARG A N 1
ATOM 2079 C CA . ARG A 1 270 ? 8.814 9.147 -34.601 1.00 92.94 270 ARG A CA 1
ATOM 2080 C C . ARG A 1 270 ? 9.459 10.145 -33.637 1.00 92.94 270 ARG A C 1
ATOM 2082 O O . ARG A 1 270 ? 9.168 11.332 -33.678 1.00 92.94 270 ARG A O 1
ATOM 2089 N N . LEU A 1 271 ? 10.369 9.675 -32.785 1.00 91.44 271 LEU A N 1
ATOM 2090 C CA . LEU A 1 271 ? 11.112 10.541 -31.865 1.00 91.44 271 LEU A CA 1
ATOM 2091 C C . LEU A 1 271 ? 12.141 11.422 -32.592 1.00 91.44 271 LEU A C 1
ATOM 2093 O O . LEU A 1 271 ? 12.371 12.561 -32.189 1.00 91.44 271 LEU A O 1
ATOM 2097 N N . LYS A 1 272 ? 12.773 10.911 -33.659 1.00 91.19 272 LYS A N 1
ATOM 2098 C CA . LYS A 1 272 ? 13.694 11.691 -34.497 1.00 91.19 272 LYS A CA 1
ATOM 2099 C C . LYS A 1 272 ? 12.937 12.778 -35.263 1.00 91.19 272 LYS A C 1
ATOM 2101 O O . LYS A 1 272 ? 13.353 13.927 -35.172 1.00 91.19 272 LYS A O 1
ATOM 2106 N N . SER A 1 273 ? 11.839 12.432 -35.940 1.00 84.44 273 SER A N 1
ATOM 2107 C CA . SER A 1 273 ? 11.011 13.380 -36.698 1.00 84.44 273 SER A CA 1
ATOM 2108 C C . SER A 1 273 ? 10.438 14.472 -35.803 1.00 84.44 273 SER A C 1
ATOM 2110 O O . SER A 1 273 ? 10.573 15.648 -36.123 1.00 84.44 273 SER A O 1
ATOM 2112 N N . ALA A 1 274 ? 9.918 14.112 -34.624 1.00 81.75 274 ALA A N 1
ATOM 2113 C CA . ALA A 1 274 ? 9.446 15.080 -33.635 1.00 81.75 274 ALA A CA 1
ATOM 2114 C C . ALA A 1 274 ? 10.542 16.064 -33.184 1.00 81.75 274 ALA A C 1
ATOM 2116 O O . ALA A 1 274 ? 10.248 17.208 -32.854 1.00 81.75 274 ALA A O 1
ATOM 2117 N N . LYS A 1 275 ? 11.814 15.639 -33.181 1.00 78.19 275 LYS A N 1
ATOM 2118 C CA . LYS A 1 275 ? 12.953 16.489 -32.808 1.00 78.19 275 LYS A CA 1
ATOM 2119 C C . LYS A 1 275 ? 13.490 17.332 -33.970 1.00 78.19 275 LYS A C 1
ATOM 2121 O O . LYS A 1 275 ? 14.021 18.409 -33.720 1.00 78.19 275 LYS A O 1
ATOM 2126 N N . THR A 1 276 ? 13.403 16.845 -35.208 1.00 80.25 276 THR A N 1
ATOM 2127 C CA . THR A 1 276 ? 13.905 17.538 -36.409 1.00 80.25 276 THR A CA 1
ATOM 2128 C C . THR A 1 276 ? 12.832 18.330 -37.156 1.00 80.25 276 THR A C 1
ATOM 2130 O O . THR A 1 276 ? 13.177 19.050 -38.085 1.00 80.25 276 THR A O 1
ATOM 2133 N N . GLY A 1 277 ? 11.555 18.200 -36.781 1.00 64.06 277 GLY A N 1
ATOM 2134 C CA . GLY A 1 277 ? 10.426 18.827 -37.476 1.00 64.06 277 GLY A CA 1
ATOM 2135 C C . GLY A 1 277 ? 10.182 18.285 -38.891 1.00 64.06 277 GLY A C 1
ATOM 2136 O O . GLY A 1 277 ? 9.516 18.949 -39.676 1.00 64.06 277 GLY A O 1
ATOM 2137 N N . ALA A 1 278 ? 10.741 17.117 -39.231 1.00 58.38 278 ALA A N 1
ATOM 2138 C CA . ALA A 1 278 ? 10.707 16.540 -40.578 1.00 58.38 278 ALA A CA 1
ATOM 2139 C C . ALA A 1 278 ? 9.738 15.350 -40.639 1.00 58.38 278 ALA A C 1
ATOM 2141 O O . ALA A 1 278 ? 9.906 14.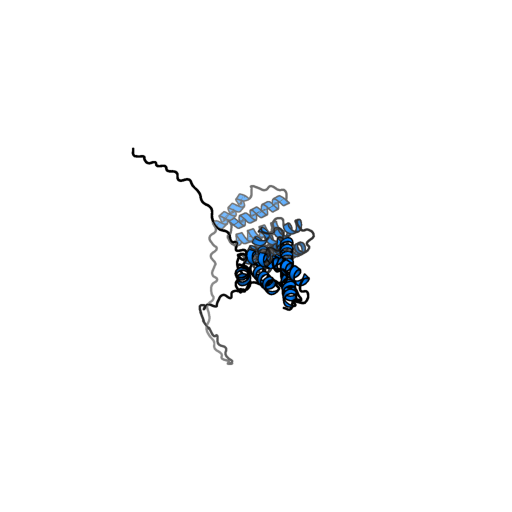388 -39.886 1.00 58.38 278 ALA A O 1
ATOM 2142 N N . ASP A 1 279 ? 8.736 15.416 -41.514 1.00 49.75 279 ASP A N 1
ATOM 2143 C CA . ASP A 1 279 ? 7.694 14.396 -41.683 1.00 49.75 279 ASP A CA 1
ATOM 2144 C C . ASP A 1 279 ? 8.099 13.376 -42.771 1.00 49.75 279 ASP A C 1
ATOM 2146 O O . ASP A 1 279 ? 7.633 13.411 -43.905 1.00 49.75 279 ASP A O 1
ATOM 2150 N N . ASP A 1 280 ? 9.038 12.479 -42.446 1.00 50.97 280 ASP A N 1
ATOM 2151 C CA . ASP A 1 280 ? 9.595 11.485 -43.385 1.00 50.97 280 ASP A CA 1
ATOM 2152 C C . ASP A 1 280 ? 8.798 10.159 -43.356 1.00 50.97 280 ASP A C 1
ATOM 2154 O O . ASP A 1 280 ? 9.301 9.102 -42.949 1.00 50.97 280 ASP A O 1
ATOM 2158 N N . GLY A 1 281 ? 7.513 10.221 -43.715 1.00 49.72 281 GLY A N 1
ATOM 2159 C CA . GLY A 1 281 ? 6.546 9.136 -43.502 1.00 49.72 281 GLY A CA 1
ATOM 2160 C C . GLY A 1 281 ? 6.692 7.890 -44.387 1.00 49.72 281 GLY A C 1
ATOM 2161 O O . GLY A 1 281 ? 6.451 6.787 -43.899 1.00 49.72 281 GLY A O 1
ATOM 2162 N N . GLU A 1 282 ? 7.105 8.008 -45.653 1.00 46.09 282 GLU A N 1
ATOM 2163 C CA . GLU A 1 282 ? 6.739 6.968 -46.641 1.00 46.09 282 GLU A CA 1
ATOM 2164 C C . GLU A 1 282 ? 7.905 6.228 -47.324 1.00 46.09 282 GLU A C 1
ATOM 2166 O O . GLU A 1 282 ? 7.749 5.072 -47.712 1.00 46.09 282 GLU A O 1
ATOM 2171 N N . VAL A 1 283 ? 9.105 6.809 -47.422 1.00 45.44 283 VAL A N 1
ATOM 2172 C CA . VAL A 1 283 ? 10.151 6.272 -48.327 1.00 45.44 283 VAL A CA 1
ATOM 2173 C C . VAL A 1 283 ? 10.929 5.066 -47.759 1.00 45.44 283 VAL A C 1
ATOM 2175 O O . VAL A 1 283 ? 11.508 4.296 -48.516 1.00 45.44 283 VAL A O 1
ATOM 2178 N N . GLU A 1 284 ? 10.921 4.829 -46.442 1.00 48.78 284 GLU A N 1
ATOM 2179 C CA . GLU A 1 284 ? 11.731 3.759 -45.816 1.00 48.78 284 GLU A CA 1
ATOM 2180 C C . GLU A 1 284 ? 10.942 2.532 -45.316 1.00 48.78 284 GLU A C 1
ATOM 2182 O O . GLU A 1 284 ? 11.547 1.578 -44.817 1.00 48.78 284 GLU A O 1
ATOM 2187 N N . GLU A 1 285 ? 9.605 2.519 -45.388 1.00 43.12 285 GLU A N 1
ATOM 2188 C CA . GLU A 1 285 ? 8.835 1.313 -45.024 1.00 43.12 285 GLU A CA 1
ATOM 2189 C C . GLU A 1 285 ? 9.101 0.150 -45.999 1.00 43.12 285 GLU A C 1
ATOM 2191 O O . GLU A 1 285 ? 9.051 -1.010 -45.588 1.00 43.12 285 GLU A O 1
ATOM 2196 N N . SER A 1 286 ? 9.485 0.460 -47.241 1.00 46.25 286 SER A N 1
ATOM 2197 C CA . SER A 1 286 ? 9.979 -0.488 -48.246 1.00 46.25 286 SER A CA 1
ATOM 2198 C C . SER A 1 286 ? 11.365 -1.037 -47.895 1.00 46.25 286 SER A C 1
ATOM 2200 O O . SER A 1 286 ? 11.512 -2.248 -47.804 1.00 46.25 286 SER A O 1
ATOM 2202 N N . ALA A 1 287 ? 12.345 -0.183 -47.576 1.00 47.75 287 ALA A N 1
ATOM 2203 C CA . ALA A 1 287 ? 13.727 -0.602 -47.302 1.00 47.75 287 ALA A CA 1
ATOM 2204 C C . ALA A 1 287 ? 13.869 -1.473 -46.036 1.00 47.75 287 ALA A C 1
ATOM 2206 O O . ALA A 1 287 ? 14.711 -2.370 -45.970 1.00 47.75 287 ALA A O 1
ATOM 2207 N N . VAL A 1 288 ? 13.036 -1.234 -45.014 1.00 50.91 288 VAL A N 1
ATOM 2208 C CA . VAL A 1 288 ? 13.020 -2.072 -43.803 1.00 50.91 288 VAL A CA 1
ATOM 2209 C C . VAL A 1 288 ? 12.208 -3.351 -44.025 1.00 50.91 288 VAL A C 1
ATOM 2211 O O . VAL A 1 288 ? 12.608 -4.395 -43.511 1.00 50.91 288 VAL A O 1
ATOM 2214 N N . ARG A 1 289 ? 11.123 -3.327 -44.819 1.00 55.25 289 ARG A N 1
ATOM 2215 C CA . ARG A 1 289 ? 10.447 -4.561 -45.264 1.00 55.25 289 ARG A CA 1
ATOM 2216 C C . ARG A 1 289 ? 11.368 -5.432 -46.111 1.00 55.25 289 ARG A C 1
ATOM 2218 O O . ARG A 1 289 ? 11.385 -6.631 -45.878 1.00 55.25 289 ARG A O 1
ATOM 2225 N N . GLU A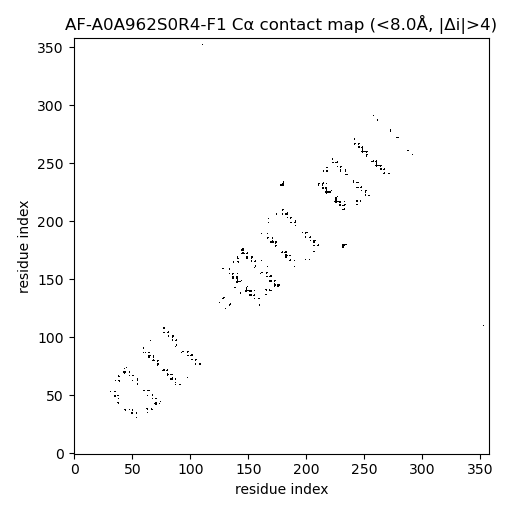 1 290 ? 12.148 -4.847 -47.017 1.00 55.16 290 GLU A N 1
ATOM 2226 C CA . GLU A 1 290 ? 13.132 -5.557 -47.839 1.00 55.16 290 GLU A CA 1
ATOM 2227 C C . GLU A 1 290 ? 14.198 -6.215 -46.971 1.00 55.16 290 GLU A C 1
ATOM 2229 O O . GLU A 1 290 ? 14.357 -7.425 -47.051 1.00 55.16 290 GLU A O 1
ATOM 2234 N N . ARG A 1 291 ? 14.822 -5.491 -46.032 1.00 56.88 291 ARG A N 1
ATOM 2235 C CA . ARG A 1 291 ? 15.800 -6.105 -45.112 1.00 56.88 291 ARG A CA 1
ATOM 2236 C C . ARG A 1 291 ? 15.185 -7.147 -44.173 1.00 56.88 291 ARG A C 1
ATOM 2238 O O . ARG A 1 291 ? 15.867 -8.084 -43.772 1.00 56.88 291 ARG A O 1
ATOM 2245 N N . SER A 1 292 ? 13.906 -7.004 -43.820 1.00 54.53 292 SER A N 1
ATOM 2246 C CA . SER A 1 292 ? 13.181 -7.987 -42.997 1.00 54.53 292 SER A CA 1
ATOM 2247 C C . SER A 1 292 ? 12.793 -9.237 -43.795 1.00 54.53 292 SER A C 1
ATOM 2249 O O . SER A 1 292 ? 12.829 -10.338 -43.255 1.00 54.53 292 SER A O 1
ATOM 2251 N N . ALA A 1 293 ? 12.445 -9.082 -45.074 1.00 52.44 293 ALA A N 1
ATOM 2252 C CA . ALA A 1 293 ? 12.161 -10.178 -45.996 1.00 52.44 293 ALA A CA 1
ATOM 2253 C C . ALA A 1 293 ? 13.447 -10.912 -46.408 1.00 52.44 293 ALA A C 1
ATOM 2255 O O . ALA A 1 293 ? 13.460 -12.135 -46.464 1.00 52.44 293 ALA A O 1
ATOM 2256 N N . GLU A 1 294 ? 14.543 -10.182 -46.605 1.00 50.62 294 GLU A N 1
ATOM 2257 C CA . GLU A 1 294 ? 15.870 -10.717 -46.919 1.00 50.62 294 GLU A CA 1
ATOM 2258 C C . GLU A 1 294 ? 16.474 -11.472 -45.721 1.00 50.62 294 GLU A C 1
ATOM 2260 O O . GLU A 1 294 ? 17.057 -12.541 -45.888 1.00 50.62 294 GLU A O 1
ATOM 2265 N N . ALA A 1 295 ? 16.237 -11.000 -44.491 1.00 48.66 295 ALA A N 1
ATOM 2266 C CA . ALA A 1 295 ? 16.597 -11.726 -43.271 1.00 48.66 295 ALA A CA 1
ATOM 2267 C C . ALA A 1 295 ? 15.707 -12.957 -43.007 1.00 48.66 295 ALA A C 1
ATOM 2269 O O . ALA A 1 295 ? 16.197 -13.951 -42.479 1.00 48.66 295 ALA A O 1
ATOM 2270 N N . ALA A 1 296 ? 14.424 -12.925 -43.389 1.00 52.53 296 ALA A N 1
ATOM 2271 C CA . ALA A 1 296 ? 13.530 -14.086 -43.306 1.00 52.53 296 ALA A CA 1
ATOM 2272 C C . ALA A 1 296 ? 13.802 -15.137 -44.402 1.00 52.53 296 ALA A C 1
ATOM 2274 O O . ALA A 1 296 ? 13.480 -16.309 -44.218 1.00 52.53 296 ALA A O 1
ATOM 2275 N N . ALA A 1 297 ? 14.396 -14.726 -45.528 1.00 45.97 297 ALA A N 1
ATOM 2276 C CA . ALA A 1 297 ? 14.808 -15.597 -46.629 1.00 45.97 297 ALA A CA 1
ATOM 2277 C C . ALA A 1 297 ? 16.237 -16.154 -46.473 1.00 45.97 297 ALA A C 1
ATOM 2279 O O . ALA A 1 297 ? 16.614 -17.083 -47.189 1.00 45.97 297 ALA A O 1
ATOM 2280 N N . ALA A 1 298 ? 17.038 -15.620 -45.547 1.00 38.59 298 ALA A N 1
ATOM 2281 C CA . ALA A 1 298 ? 18.364 -16.145 -45.256 1.00 38.59 298 ALA A CA 1
ATOM 2282 C C . ALA A 1 298 ? 18.249 -17.453 -44.443 1.00 38.59 298 ALA A C 1
ATOM 2284 O O . ALA A 1 298 ? 17.661 -17.444 -43.357 1.00 38.59 298 ALA A O 1
ATOM 2285 N N . PRO A 1 299 ? 18.804 -18.589 -44.915 1.00 35.16 299 PRO A N 1
ATOM 2286 C CA . PRO A 1 299 ? 18.797 -19.819 -44.133 1.00 35.16 299 PRO A CA 1
ATOM 2287 C C . PRO A 1 299 ? 19.569 -19.609 -42.821 1.00 35.16 299 PRO A C 1
ATOM 2289 O O . PRO A 1 299 ? 20.522 -18.818 -42.792 1.00 35.16 299 PRO A O 1
ATOM 2292 N N . PRO A 1 300 ? 19.194 -20.306 -41.728 1.00 41.50 300 PRO A N 1
ATOM 2293 C CA . PRO A 1 300 ? 19.895 -20.176 -40.459 1.00 41.50 300 PRO A CA 1
ATOM 2294 C C . PRO A 1 300 ? 21.381 -20.439 -40.694 1.00 41.50 300 PRO A C 1
ATOM 2296 O O . PRO A 1 300 ? 21.747 -21.454 -41.291 1.00 41.50 300 PRO A O 1
ATOM 2299 N N . LYS A 1 301 ? 22.243 -19.518 -40.242 1.00 44.66 301 LYS A N 1
ATOM 2300 C CA . LYS A 1 301 ? 23.689 -19.745 -40.244 1.00 44.66 301 LYS A CA 1
ATOM 2301 C C . LYS A 1 301 ? 23.947 -21.008 -39.431 1.00 44.66 301 LYS A C 1
ATOM 2303 O O . LYS A 1 301 ? 23.835 -20.994 -38.207 1.00 44.66 301 LYS A O 1
ATOM 2308 N N . VAL A 1 302 ? 24.240 -22.099 -40.136 1.00 37.31 302 VAL A N 1
ATOM 2309 C CA . VAL A 1 302 ? 24.681 -23.358 -39.547 1.00 37.31 302 VAL A CA 1
ATOM 2310 C C . VAL A 1 302 ? 25.901 -23.023 -38.704 1.00 37.31 302 VAL A C 1
ATOM 2312 O O . VAL A 1 302 ? 26.872 -22.457 -39.209 1.00 37.31 302 VAL A O 1
ATOM 2315 N N . ALA A 1 303 ? 25.820 -23.319 -37.409 1.00 40.88 303 ALA A N 1
ATOM 2316 C CA . ALA A 1 303 ? 26.976 -23.293 -36.537 1.00 40.88 303 ALA A CA 1
ATOM 2317 C C . ALA A 1 303 ? 28.023 -24.229 -37.149 1.00 40.88 303 ALA A C 1
ATOM 2319 O O . ALA A 1 303 ? 27.841 -25.447 -37.172 1.00 40.88 303 ALA A O 1
ATOM 2320 N N . VAL A 1 304 ? 29.088 -23.652 -37.701 1.00 36.31 304 VAL A N 1
ATOM 2321 C CA . VAL A 1 304 ? 30.273 -24.413 -38.079 1.00 36.31 304 VAL A CA 1
ATOM 2322 C C . VAL A 1 304 ? 30.867 -24.907 -36.768 1.00 36.31 304 VAL A C 1
ATOM 2324 O O . VAL A 1 304 ? 31.409 -24.126 -35.990 1.00 36.31 304 VAL A O 1
ATOM 2327 N N . ALA A 1 305 ? 30.672 -26.195 -36.496 1.00 34.44 305 ALA A N 1
ATOM 2328 C CA . ALA A 1 305 ? 31.385 -26.896 -35.450 1.00 34.44 305 ALA A CA 1
ATOM 2329 C C . ALA A 1 305 ? 32.882 -26.803 -35.766 1.00 34.44 305 ALA A C 1
ATOM 2331 O O . ALA A 1 305 ? 33.331 -27.267 -36.816 1.00 34.44 305 ALA A O 1
ATOM 2332 N N . GLU A 1 306 ? 33.641 -26.170 -34.877 1.00 37.47 306 GLU A N 1
ATOM 2333 C CA . GLU A 1 306 ? 35.097 -26.232 -34.929 1.00 37.47 306 GLU A CA 1
ATOM 2334 C C . GLU A 1 306 ? 35.554 -27.691 -34.738 1.00 37.47 306 GLU A C 1
ATOM 2336 O O . GLU A 1 306 ? 34.973 -28.423 -33.925 1.00 37.47 306 GLU A O 1
ATOM 2341 N N . PRO A 1 307 ? 36.573 -28.147 -35.486 1.00 35.44 307 PRO A N 1
ATOM 2342 C CA . PRO A 1 307 ? 37.057 -29.512 -35.394 1.00 35.44 307 PRO A CA 1
ATOM 2343 C C . PRO A 1 307 ? 37.824 -29.715 -34.085 1.00 35.44 307 PRO A C 1
ATOM 2345 O O . PRO A 1 307 ? 38.711 -28.945 -33.719 1.00 35.44 307 PRO A O 1
ATOM 2348 N N . THR A 1 308 ? 37.500 -30.803 -33.397 1.00 38.12 308 THR A N 1
ATOM 2349 C CA . THR A 1 308 ? 38.277 -31.342 -32.281 1.00 38.12 308 THR A CA 1
ATOM 2350 C C . THR A 1 308 ? 39.669 -31.764 -32.765 1.00 38.12 308 THR A C 1
ATOM 2352 O O . THR A 1 308 ? 39.757 -32.538 -33.720 1.00 38.12 308 THR A O 1
ATOM 2355 N N . PRO A 1 309 ? 40.770 -31.357 -32.107 1.00 37.00 309 PRO A N 1
ATOM 2356 C CA . PRO A 1 309 ? 42.043 -32.028 -32.289 1.00 37.00 309 PRO A CA 1
ATOM 2357 C C . PRO A 1 309 ? 42.151 -33.232 -31.349 1.00 37.00 309 PRO A C 1
ATOM 2359 O O . PRO A 1 309 ? 41.898 -33.159 -30.145 1.00 37.00 309 PRO A O 1
ATOM 2362 N N . ALA A 1 310 ? 42.527 -34.354 -31.954 1.00 31.36 310 ALA A N 1
ATOM 2363 C CA . ALA A 1 310 ? 42.786 -35.626 -31.313 1.00 31.36 310 ALA A CA 1
ATOM 2364 C C . ALA A 1 310 ? 44.027 -35.600 -30.400 1.00 31.36 310 ALA A C 1
ATOM 2366 O O . ALA A 1 310 ? 45.001 -34.882 -30.611 1.00 31.36 310 ALA A O 1
ATOM 2367 N N . LYS A 1 311 ? 43.945 -36.470 -29.397 1.00 31.41 311 LYS A N 1
ATOM 2368 C CA . LYS A 1 311 ? 44.941 -36.883 -28.402 1.00 31.41 311 LYS A CA 1
ATOM 2369 C C . LYS A 1 311 ? 46.240 -37.423 -29.037 1.00 31.41 311 LYS A C 1
ATOM 2371 O O . LYS A 1 311 ? 46.150 -38.177 -30.005 1.00 31.41 311 LYS A O 1
ATOM 2376 N N . PRO A 1 312 ? 47.408 -37.207 -28.405 1.00 34.44 312 PRO A N 1
ATOM 2377 C CA . PRO A 1 312 ? 48.486 -38.198 -28.404 1.00 34.44 312 PRO A CA 1
ATOM 2378 C C . PRO A 1 312 ? 48.721 -38.798 -27.010 1.00 34.44 312 PRO A C 1
ATOM 2380 O O . PRO A 1 312 ? 48.398 -38.205 -25.981 1.00 34.44 312 PRO A O 1
ATOM 2383 N N . ALA A 1 313 ? 49.240 -40.023 -27.020 1.00 30.77 313 ALA A N 1
ATOM 2384 C CA . ALA A 1 313 ? 49.431 -40.911 -25.885 1.00 30.77 313 ALA A CA 1
ATOM 2385 C C . ALA A 1 313 ? 50.637 -40.566 -24.985 1.00 30.77 313 ALA A C 1
ATOM 2387 O O . ALA A 1 313 ? 51.607 -39.958 -25.421 1.00 30.77 313 ALA A O 1
ATOM 2388 N N . GLU A 1 314 ? 50.485 -41.006 -23.733 1.00 30.70 314 GLU A N 1
ATOM 2389 C CA . GLU A 1 314 ? 51.453 -41.439 -22.711 1.00 30.70 314 GLU A CA 1
ATOM 2390 C C . GLU A 1 314 ? 52.954 -41.148 -22.883 1.00 30.70 314 GLU A C 1
ATOM 2392 O O . GLU A 1 314 ? 53.610 -41.699 -23.759 1.00 30.70 314 GLU A O 1
ATOM 2397 N N . THR A 1 315 ? 53.523 -40.503 -21.857 1.00 30.39 315 THR A N 1
ATOM 2398 C CA . THR A 1 315 ? 54.738 -40.997 -21.186 1.00 30.39 315 THR A CA 1
ATOM 2399 C C . THR A 1 315 ? 54.646 -40.772 -19.676 1.00 30.39 315 THR A C 1
ATOM 2401 O O . THR A 1 315 ? 54.178 -39.736 -19.208 1.00 30.39 315 THR A O 1
ATOM 2404 N N . VAL A 1 316 ? 55.089 -41.794 -18.952 1.00 32.53 316 VAL A N 1
ATOM 2405 C CA . VAL A 1 316 ? 55.118 -41.997 -17.501 1.00 32.53 316 VAL A CA 1
ATOM 2406 C C . VAL A 1 316 ? 56.204 -41.143 -16.831 1.00 32.53 316 VAL A C 1
ATOM 2408 O O . VAL A 1 316 ? 57.325 -41.111 -17.329 1.00 32.53 316 VAL A O 1
ATOM 2411 N N . SER A 1 317 ? 55.919 -40.556 -15.663 1.00 32.28 317 SER A N 1
ATOM 2412 C CA . SER A 1 317 ? 56.874 -40.512 -14.540 1.00 32.28 317 SER A CA 1
ATOM 2413 C C . SER A 1 317 ? 56.164 -40.204 -13.218 1.00 32.28 317 SER A C 1
ATOM 2415 O O . SER A 1 317 ? 55.414 -39.235 -13.112 1.00 32.28 317 SER A O 1
ATOM 2417 N N . GLU A 1 318 ? 56.431 -41.052 -12.232 1.00 30.88 318 GLU A N 1
ATOM 2418 C CA . GLU A 1 318 ? 55.999 -41.007 -10.836 1.00 30.88 318 GLU A CA 1
ATOM 2419 C C . GLU A 1 318 ? 56.448 -39.736 -10.095 1.00 30.88 318 GLU A C 1
ATOM 2421 O O . GLU A 1 318 ? 57.548 -39.240 -10.324 1.00 30.88 318 GLU A O 1
ATOM 2426 N N . ALA A 1 319 ? 55.635 -39.281 -9.136 1.00 30.38 319 ALA A N 1
ATOM 2427 C CA . ALA A 1 319 ? 56.088 -38.912 -7.790 1.00 30.38 319 ALA A CA 1
ATOM 2428 C C . ALA A 1 319 ? 54.878 -38.709 -6.862 1.00 30.38 319 ALA A C 1
ATOM 2430 O O . ALA A 1 319 ? 53.917 -38.010 -7.178 1.00 30.38 319 ALA A O 1
ATOM 2431 N N . GLU A 1 320 ? 54.944 -39.371 -5.714 1.00 32.06 320 GLU A N 1
ATOM 2432 C CA . GLU A 1 320 ? 53.952 -39.457 -4.649 1.00 32.06 320 GLU A CA 1
ATOM 2433 C C . GLU A 1 320 ? 53.713 -38.123 -3.915 1.00 32.06 320 GLU A C 1
ATOM 2435 O O . GLU A 1 320 ? 54.642 -37.356 -3.678 1.00 32.06 320 GLU A O 1
ATOM 2440 N N . SER A 1 321 ? 52.486 -37.891 -3.430 1.00 33.00 321 SER A N 1
ATOM 2441 C CA . SER A 1 321 ? 52.230 -37.557 -2.010 1.00 33.00 321 SER A CA 1
ATOM 2442 C C . SER A 1 321 ? 50.733 -37.376 -1.695 1.00 33.00 321 SER A C 1
ATOM 2444 O O . SER A 1 321 ? 50.068 -36.436 -2.112 1.00 33.00 321 SER A O 1
ATOM 2446 N N . ARG A 1 322 ? 50.224 -38.359 -0.944 1.00 30.73 322 ARG A N 1
ATOM 2447 C CA . ARG A 1 322 ? 49.309 -38.295 0.216 1.00 30.73 322 ARG A CA 1
ATOM 2448 C C . ARG A 1 322 ? 48.699 -36.932 0.623 1.00 30.73 322 ARG A C 1
ATOM 2450 O O . ARG A 1 322 ? 49.437 -35.995 0.902 1.00 30.73 322 ARG A O 1
ATOM 2457 N N . ILE A 1 323 ? 47.375 -36.951 0.849 1.00 35.59 323 ILE A N 1
ATOM 2458 C CA . ILE A 1 323 ? 46.580 -36.600 2.069 1.00 35.59 323 ILE A CA 1
ATOM 2459 C C . ILE A 1 323 ? 45.140 -36.274 1.588 1.00 35.59 323 ILE A C 1
ATOM 2461 O O . ILE A 1 323 ? 44.947 -35.358 0.800 1.00 35.59 323 ILE A O 1
ATOM 2465 N N . ASP A 1 324 ? 44.187 -37.206 1.757 1.00 31.92 324 ASP A N 1
ATOM 2466 C CA . ASP A 1 324 ? 43.098 -37.197 2.773 1.00 31.92 324 ASP A CA 1
ATOM 2467 C C . ASP A 1 324 ? 42.008 -36.148 2.432 1.00 31.92 324 ASP A C 1
ATOM 2469 O O . ASP A 1 324 ? 42.290 -34.965 2.323 1.00 31.92 324 ASP A O 1
ATOM 2473 N N . GLY A 1 325 ? 40.757 -36.468 2.092 1.00 28.30 325 GLY A N 1
ATOM 2474 C CA . GLY A 1 325 ? 39.795 -37.323 2.785 1.00 28.30 325 GLY A CA 1
ATOM 2475 C C . GLY A 1 325 ? 38.594 -36.436 3.161 1.00 28.30 325 GLY A C 1
ATOM 2476 O O . GLY A 1 325 ? 38.737 -35.513 3.953 1.00 28.30 325 GLY A O 1
ATOM 2477 N N . GLY A 1 326 ? 37.411 -36.637 2.564 1.00 30.52 326 GLY A N 1
ATOM 2478 C CA . GLY A 1 326 ? 36.253 -35.776 2.864 1.00 30.52 326 GLY A CA 1
ATOM 2479 C C . GLY A 1 326 ? 35.002 -36.062 2.039 1.00 30.52 326 GLY A C 1
ATOM 2480 O O . GLY A 1 326 ? 34.731 -35.404 1.041 1.00 30.52 326 GLY A O 1
ATOM 2481 N N . GLN A 1 327 ? 34.252 -37.075 2.463 1.00 32.38 327 GLN A N 1
ATOM 2482 C CA . GLN A 1 327 ? 33.057 -37.614 1.817 1.00 32.38 327 GLN A CA 1
ATOM 2483 C C . GLN A 1 327 ? 31.857 -36.655 1.777 1.00 32.38 327 GLN A C 1
ATOM 2485 O O . GLN A 1 327 ? 31.482 -36.032 2.769 1.00 32.38 327 GLN A O 1
ATOM 2490 N N . ALA A 1 328 ? 31.160 -36.694 0.641 1.00 31.02 328 ALA A N 1
ATOM 2491 C CA . ALA A 1 328 ? 29.776 -36.276 0.484 1.00 31.02 328 ALA A CA 1
ATOM 2492 C C . ALA A 1 328 ? 28.818 -37.231 1.221 1.00 31.02 328 ALA A C 1
ATOM 2494 O O . ALA A 1 328 ? 28.888 -38.449 1.043 1.00 31.02 328 ALA A O 1
ATOM 2495 N N . LYS A 1 329 ? 27.854 -36.683 1.970 1.00 36.16 329 LYS A N 1
ATOM 2496 C CA . LYS A 1 329 ? 26.655 -37.412 2.405 1.00 36.16 329 LYS A CA 1
ATOM 2497 C C . LYS A 1 329 ? 25.406 -36.769 1.814 1.00 36.16 329 LYS A C 1
ATOM 2499 O O . LYS A 1 329 ? 25.046 -35.643 2.140 1.00 36.16 329 LYS A O 1
ATOM 2504 N N . ARG A 1 330 ? 24.747 -37.542 0.947 1.00 31.98 330 ARG A N 1
ATOM 2505 C CA . ARG A 1 330 ? 23.329 -37.412 0.601 1.00 31.98 330 ARG A CA 1
ATOM 2506 C C . ARG A 1 330 ? 22.508 -37.834 1.818 1.00 31.98 330 ARG A C 1
ATOM 2508 O O . ARG A 1 330 ? 22.802 -38.863 2.420 1.00 31.98 330 ARG A O 1
ATOM 2515 N N . GLY A 1 331 ? 21.468 -37.075 2.130 1.00 30.42 331 GLY A N 1
ATOM 2516 C CA . GLY A 1 331 ? 20.447 -37.439 3.104 1.00 30.42 331 GLY A CA 1
ATOM 2517 C C . GLY A 1 331 ? 19.095 -36.977 2.588 1.00 30.42 331 GLY A C 1
ATOM 2518 O O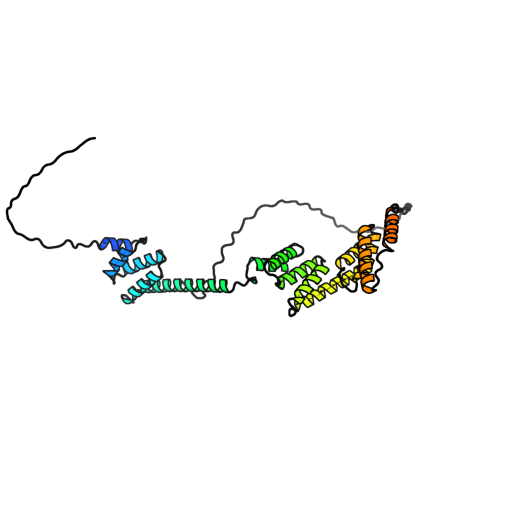 . GLY A 1 331 ? 18.776 -35.796 2.656 1.00 30.42 331 GLY A O 1
ATOM 2519 N N . ALA A 1 332 ? 18.344 -37.914 2.019 1.00 33.62 332 ALA A N 1
ATOM 2520 C CA . ALA A 1 332 ? 16.920 -37.770 1.778 1.00 33.62 332 ALA A CA 1
ATOM 2521 C C . ALA A 1 332 ? 16.184 -37.720 3.125 1.00 33.62 332 ALA A C 1
ATOM 2523 O O . ALA A 1 332 ? 16.574 -38.437 4.043 1.00 33.62 332 ALA A O 1
ATOM 2524 N N . ASN A 1 333 ? 15.117 -36.926 3.223 1.00 33.22 333 ASN A N 1
ATOM 2525 C CA . ASN A 1 333 ? 13.948 -37.285 4.022 1.00 33.22 333 ASN A CA 1
ATOM 2526 C C . ASN A 1 333 ? 12.736 -36.447 3.608 1.00 33.22 333 ASN A C 1
ATOM 2528 O O . ASN A 1 333 ? 12.704 -35.229 3.768 1.00 33.22 333 ASN A O 1
ATOM 2532 N N . ALA A 1 334 ? 11.742 -37.152 3.074 1.00 31.25 334 ALA A N 1
ATOM 2533 C CA . ALA A 1 334 ? 10.363 -36.719 2.971 1.00 31.25 334 ALA A CA 1
ATOM 2534 C C . ALA A 1 334 ? 9.646 -37.077 4.282 1.00 31.25 334 ALA A C 1
ATOM 2536 O O . ALA A 1 334 ? 9.760 -38.208 4.750 1.00 31.25 334 ALA A O 1
ATOM 2537 N N . ALA A 1 335 ? 8.889 -36.140 4.848 1.00 31.03 335 ALA A N 1
ATOM 2538 C CA . ALA A 1 335 ? 7.888 -36.421 5.872 1.00 31.03 335 ALA A CA 1
ATOM 2539 C C . ALA A 1 335 ? 6.712 -35.447 5.705 1.00 31.03 335 ALA A C 1
ATOM 2541 O O . ALA A 1 335 ? 6.894 -34.231 5.685 1.00 31.03 335 ALA A O 1
ATOM 2542 N N . ALA A 1 336 ? 5.521 -36.017 5.528 1.00 34.16 336 ALA A N 1
ATOM 2543 C CA . ALA A 1 336 ? 4.234 -35.332 5.470 1.00 34.16 336 ALA A CA 1
ATOM 2544 C C . ALA A 1 336 ? 3.769 -34.889 6.884 1.00 34.16 336 ALA A C 1
ATOM 2546 O O . ALA A 1 336 ? 4.326 -35.362 7.878 1.00 34.16 336 ALA A O 1
ATOM 2547 N N . PRO A 1 337 ? 2.780 -33.977 6.995 1.00 35.81 337 PRO A N 1
ATOM 2548 C CA . PRO A 1 337 ? 2.522 -33.204 8.209 1.00 35.81 337 PRO A CA 1
ATOM 2549 C C . PRO A 1 337 ? 1.526 -33.878 9.167 1.00 35.81 337 PRO A C 1
ATOM 2551 O O . PRO A 1 337 ? 0.552 -34.490 8.733 1.00 35.81 337 PRO A O 1
ATOM 2554 N N . SER A 1 338 ? 1.724 -33.671 10.472 1.00 32.78 338 SER A N 1
ATOM 2555 C CA . SER A 1 338 ? 0.738 -33.966 11.524 1.00 32.78 338 SER A CA 1
ATOM 2556 C C . SER A 1 338 ? 0.160 -32.669 12.119 1.00 32.78 338 SER A C 1
ATOM 2558 O O . SER A 1 338 ? 0.850 -31.647 12.128 1.00 32.78 338 SER A O 1
ATOM 2560 N N . PRO A 1 339 ? -1.101 -32.683 12.598 1.00 39.69 339 PRO A N 1
ATOM 2561 C CA . PRO A 1 339 ? -1.905 -31.487 12.833 1.00 39.69 339 PRO A CA 1
ATOM 2562 C C . PRO A 1 339 ? -1.717 -30.935 14.251 1.00 39.69 339 PRO A C 1
ATOM 2564 O O . PRO A 1 339 ? -1.687 -31.694 15.217 1.00 39.69 339 PRO A O 1
ATOM 2567 N N . VAL A 1 340 ? -1.658 -29.607 14.394 1.00 34.56 340 VAL A N 1
ATOM 2568 C CA . VAL A 1 340 ? -1.683 -28.943 15.707 1.00 34.56 340 VAL A CA 1
ATOM 2569 C C . VAL A 1 340 ? -2.737 -27.834 15.709 1.00 34.56 340 VAL A C 1
ATOM 2571 O O . VAL A 1 340 ? -2.548 -26.748 15.175 1.00 34.56 340 VAL A O 1
ATOM 2574 N N . THR A 1 341 ? -3.881 -28.208 16.277 1.00 33.09 341 THR A N 1
ATOM 2575 C CA . THR A 1 341 ? -4.714 -27.471 17.239 1.00 33.09 341 THR A CA 1
ATOM 2576 C C . THR A 1 341 ? -4.840 -25.951 17.079 1.00 33.09 341 THR A C 1
ATOM 2578 O O . THR A 1 341 ? -3.964 -25.178 17.459 1.00 33.09 341 THR A O 1
ATOM 2581 N N . ALA A 1 342 ? -6.025 -25.525 16.632 1.00 32.69 342 ALA A N 1
ATOM 2582 C CA . ALA A 1 342 ? -6.491 -24.146 16.695 1.00 32.69 342 ALA A CA 1
ATOM 2583 C C . ALA A 1 342 ? -6.514 -23.636 18.148 1.00 32.69 342 ALA A C 1
ATOM 2585 O O . ALA A 1 342 ? -7.299 -24.102 18.975 1.00 32.69 342 ALA A O 1
ATOM 2586 N N . GLN A 1 343 ? -5.668 -22.652 18.453 1.00 32.03 343 GLN A N 1
ATOM 2587 C CA . GLN A 1 343 ? -5.818 -21.840 19.654 1.00 32.03 343 GLN A CA 1
ATOM 2588 C C . GLN A 1 343 ? -6.858 -20.750 19.393 1.00 32.03 343 GLN A C 1
ATOM 2590 O O . GLN A 1 343 ? -6.644 -19.832 18.606 1.00 32.03 343 GLN A O 1
ATOM 2595 N N . VAL A 1 344 ? -7.990 -20.860 20.086 1.00 39.31 344 VAL A N 1
ATOM 2596 C CA . VAL A 1 344 ? -8.971 -19.785 20.241 1.00 39.31 344 VAL A CA 1
ATOM 2597 C C . VAL A 1 344 ? -8.335 -18.704 21.115 1.00 39.31 344 VAL A C 1
ATOM 2599 O O . VAL A 1 344 ? -8.227 -18.860 22.333 1.00 39.31 344 VAL A O 1
ATOM 2602 N N . THR A 1 345 ? -7.889 -17.605 20.512 1.00 34.22 345 THR A N 1
ATOM 2603 C CA . THR A 1 345 ? -7.516 -16.408 21.265 1.00 34.22 345 THR A CA 1
ATOM 2604 C C . THR A 1 345 ? -8.778 -15.730 21.788 1.00 34.22 345 THR A C 1
ATOM 2606 O O . THR A 1 345 ? -9.683 -15.348 21.048 1.00 34.22 345 THR A O 1
ATOM 2609 N N . ARG A 1 346 ? -8.840 -15.647 23.118 1.00 33.25 346 ARG A N 1
ATOM 2610 C CA . ARG A 1 346 ? -9.898 -15.015 23.906 1.00 33.25 346 ARG A CA 1
ATOM 2611 C C . ARG A 1 346 ? -10.045 -13.535 23.542 1.00 33.25 346 ARG A C 1
ATOM 2613 O O . ARG A 1 346 ? -9.055 -12.844 23.311 1.00 33.25 346 ARG A O 1
ATOM 2620 N N . TYR A 1 347 ? -11.288 -13.063 23.567 1.00 32.53 347 TYR A N 1
ATOM 2621 C CA . TYR A 1 347 ? -11.656 -11.651 23.495 1.00 32.53 347 TYR A CA 1
ATOM 2622 C C . TYR A 1 347 ? -10.833 -10.799 24.478 1.00 32.53 347 TYR A C 1
ATOM 2624 O O . TYR A 1 347 ? -10.676 -11.151 25.647 1.00 32.53 347 TYR A O 1
ATOM 2632 N N . SER A 1 348 ? -10.323 -9.667 23.987 1.00 34.91 348 SER A N 1
ATOM 2633 C CA . SER A 1 348 ? -9.640 -8.644 24.780 1.00 34.91 348 SER A CA 1
ATOM 2634 C C . SER A 1 348 ? -10.622 -8.018 25.768 1.00 34.91 348 SER A C 1
ATOM 2636 O O . SER A 1 348 ? -11.580 -7.364 25.360 1.00 34.91 348 SER A O 1
ATOM 2638 N N . ASN A 1 349 ? -10.355 -8.182 27.063 1.00 42.28 349 ASN A N 1
ATOM 2639 C CA . ASN A 1 349 ? -10.983 -7.387 28.112 1.00 42.28 349 ASN A CA 1
ATOM 2640 C C . ASN A 1 349 ? -10.668 -5.903 27.865 1.00 42.28 349 ASN A C 1
ATOM 2642 O O . ASN A 1 349 ? -9.514 -5.541 27.619 1.00 42.28 349 ASN A O 1
ATOM 2646 N N . ALA A 1 350 ? -11.689 -5.047 27.902 1.00 41.03 350 ALA A N 1
ATOM 2647 C CA . ALA A 1 350 ? -11.486 -3.604 27.958 1.00 41.03 350 ALA A CA 1
ATOM 2648 C C . ALA A 1 350 ? -10.711 -3.248 29.247 1.00 41.03 350 ALA A C 1
ATOM 2650 O O . ALA A 1 350 ? -10.892 -3.927 30.262 1.00 41.03 350 ALA A O 1
ATOM 2651 N N . PRO A 1 351 ? -9.837 -2.225 29.235 1.00 48.91 351 PRO A N 1
ATOM 2652 C CA . PRO A 1 351 ? -9.109 -1.828 30.432 1.00 48.91 351 PRO A CA 1
ATOM 2653 C C . PRO A 1 351 ? -10.090 -1.297 31.483 1.00 48.91 351 PRO A C 1
ATOM 2655 O O . PRO A 1 351 ? -10.809 -0.332 31.229 1.00 48.91 351 PRO A O 1
ATOM 2658 N N . LEU A 1 352 ? -10.104 -1.935 32.655 1.00 57.75 352 LEU A N 1
ATOM 2659 C CA . LEU A 1 352 ? -10.779 -1.419 33.843 1.00 57.75 352 LEU A CA 1
ATOM 2660 C C . LEU A 1 352 ? -10.100 -0.121 34.295 1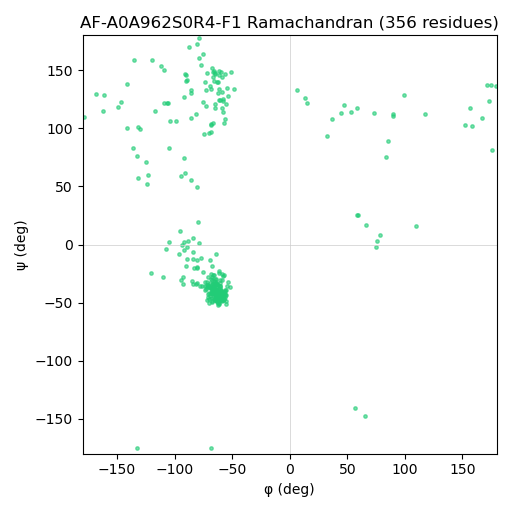.00 57.75 352 LEU A C 1
ATOM 2662 O O . LEU A 1 352 ? -8.883 0.042 34.150 1.00 57.75 352 LEU A O 1
ATOM 2666 N N . ARG A 1 353 ? -10.886 0.795 34.864 1.00 57.19 353 ARG A N 1
ATOM 2667 C CA . ARG A 1 353 ? -10.386 2.053 35.424 1.00 57.19 353 ARG A CA 1
ATOM 2668 C C . ARG A 1 353 ? -9.276 1.796 36.468 1.00 57.19 353 ARG A C 1
ATOM 2670 O O . ARG A 1 353 ? -9.456 0.951 37.346 1.00 57.19 353 ARG A O 1
ATOM 2677 N N . PRO A 1 354 ? -8.149 2.537 36.445 1.00 48.81 354 PRO A N 1
ATOM 2678 C CA . PRO A 1 354 ? -7.150 2.457 37.508 1.00 48.81 354 PRO A CA 1
ATOM 2679 C C . PRO A 1 354 ? -7.765 2.882 38.851 1.00 48.81 354 PRO A C 1
ATOM 2681 O O . PRO A 1 354 ? -8.284 3.994 38.956 1.00 48.81 354 PRO A O 1
ATOM 2684 N N . GLY A 1 355 ? -7.694 2.017 39.870 1.00 50.31 355 GLY A N 1
ATOM 2685 C CA . GLY A 1 355 ? -8.026 2.371 41.259 1.00 50.31 355 GLY A CA 1
ATOM 2686 C C . GLY A 1 355 ? -9.304 1.772 41.862 1.00 50.31 355 GLY A C 1
ATOM 2687 O O . GLY A 1 355 ? -9.735 2.260 42.902 1.00 50.31 355 GLY A O 1
ATOM 2688 N N . ILE A 1 356 ? -9.905 0.733 41.270 1.00 46.03 356 ILE A N 1
ATOM 2689 C CA . ILE A 1 356 ? -10.986 -0.024 41.926 1.00 46.03 356 ILE A CA 1
ATOM 2690 C C . ILE A 1 356 ? -10.410 -1.306 42.540 1.00 46.03 356 ILE A C 1
ATOM 2692 O O . ILE A 1 356 ? -10.078 -2.249 41.826 1.00 46.03 356 ILE A O 1
ATOM 2696 N N . THR A 1 357 ? -10.287 -1.337 43.866 1.00 44.06 357 THR A N 1
ATOM 2697 C CA . THR A 1 357 ? -10.200 -2.582 44.643 1.00 44.06 357 THR A CA 1
ATOM 2698 C C . THR A 1 357 ? -11.613 -2.975 45.058 1.00 44.06 357 THR A C 1
ATOM 2700 O O . THR A 1 357 ? -12.331 -2.130 45.599 1.00 44.06 357 THR A O 1
ATOM 2703 N N . TYR A 1 358 ? -12.005 -4.216 44.757 1.00 40.50 358 TYR A N 1
ATOM 2704 C CA . TYR A 1 358 ? -13.238 -4.818 45.270 1.00 40.50 358 TYR A CA 1
ATOM 2705 C C . TYR A 1 358 ? -13.157 -5.036 46.775 1.00 40.50 358 TYR A C 1
ATOM 2707 O O . TYR A 1 358 ? -12.044 -5.375 47.244 1.00 40.50 358 TYR A O 1
#

Nearest PDB structures (foldseek):
  6eou-assembly1_A  TM=3.442E-01  e=5.470E-05  Homo sapiens
  1w3b-assembly1_A  TM=3.391E-01  e=7.316E-04  Homo sapiens
  1w3b-assembly1_B  TM=3.221E-01  e=5.595E-04  Homo sapiens
  8a61-assembly1_F  TM=3.451E-01  e=5.233E-03  Saccharomyces cerevisiae
  8dti-assembly1_B  TM=3.811E-01  e=1.530E-02  Arabidopsis thaliana

Solvent-accessible surface area (backbone atoms only — not comparable to full-atom values): 21768 Å² total; per-residue (Å²): 132,88,80,87,89,84,91,81,89,83,88,85,83,87,92,82,90,85,82,90,84,89,84,84,88,84,92,80,79,75,78,67,62,64,43,56,52,53,41,71,41,98,66,60,61,96,70,54,63,58,44,54,53,50,38,68,76,40,73,81,46,62,66,61,52,49,34,50,30,52,32,28,45,75,72,66,41,46,72,58,23,44,53,52,37,55,59,42,40,74,77,44,72,80,46,61,68,52,52,51,52,39,52,53,52,50,51,52,53,51,50,53,51,50,53,50,53,52,50,50,54,49,61,74,64,58,44,80,75,62,37,69,66,46,43,49,18,43,49,36,11,65,69,48,63,48,67,67,5,36,54,24,13,50,58,24,36,74,75,42,73,84,42,64,68,32,55,51,21,32,32,50,24,27,48,77,68,52,39,32,47,61,25,40,53,54,33,54,53,49,31,72,79,38,73,86,49,62,65,39,58,54,49,39,52,53,38,51,51,54,34,51,52,28,44,49,39,30,73,74,47,64,62,71,65,8,40,52,23,27,65,40,35,61,38,87,93,42,96,56,34,51,61,45,27,44,52,40,14,53,47,26,44,79,68,72,37,53,73,62,14,50,50,26,44,54,51,24,47,55,50,48,26,71,72,68,77,48,90,84,81,69,83,58,65,56,61,53,48,49,56,51,50,53,58,71,69,48,75,79,82,72,80,78,76,78,80,82,83,82,87,83,84,88,84,91,79,89,82,90,81,90,82,85,88,85,83,88,78,89,78,89,81,88,81,86,90,81,89,82,79,89,78,82,80,74,82,81,76,76,86,73,73,92,86,76,80,132

Radius of gyration: 48.75 Å; Cα contacts (8 Å, |Δi|>4): 267; chains: 1; bounding box: 153×62×117 Å

Mean predicted aligned error: 19.31 Å

Foldseek 3Di:
DDDDDDDDDDDDDDDDDDDDDDDDDDPPPDPLPPLLVQLLDPDQDPDCVSLVVSCVVVVQPPSSLVSSLVSCVVVVVLVVSLVSLVSNCVNVVPPVVSVVSNVVSVVVVVQVVVVVVVVVVVVVPDDLCNPPLLVVLLCQLQPPAEPSNLVSLVVNCVSPPLDPSSLVSNLVRCVRVLLLQVSLVSLVVSCVVVVPDCSSVVSNVVSVVVLVVLLVLLPVPAAPSNLVSLVSNQHPPDPCNLVSLQSNLVNCVVVVVLVVSVVSVVVSVVVVCVVVVDDPDPDCVVVSVVVNVVVVPDDPPPPPPDDDDDDDDDDDDDDDDDDDDDDDDDDDDDDDDDDDDDDDDDDDDDDRDPDDDD

pLDDT: mean 74.85, std 25.44, range [28.3, 98.44]